Protein AF-A0A6P6XJX7-F1 (afdb_monomer_lite)

Foldseek 3Di:
DDDPPPPPPVVVVVVVVVVVVVVVVVVVVVVVVVLVVVLPPDDPDPQDLVCLLVLVLVLVQLSHPPDAQALDLVSLLVVLVSNLVSLSSNLNSLVVNFPDPVLNVLSNLLSVLVNVVSCVLNVDCPDPSNVLSSVLRVLCRVCSPLLNVLLQVLLLLLLLLLPPDLVCSQLSNLLSVVVSVVSLCPPPRVVSSVSSNVVVVVSCVSVCVVSCVRNPQSDPVDCSSVPDDDRDSVVRPDPPVGRRNSVSNSVSVVSRD

Radius of gyration: 21.64 Å; chains: 1; bounding box: 43×74×48 Å

Structure (mmCIF, N/CA/C/O backbone):
data_AF-A0A6P6XJX7-F1
#
_entry.id   AF-A0A6P6XJX7-F1
#
loop_
_atom_site.group_PDB
_atom_site.id
_atom_site.type_symbol
_atom_site.label_atom_id
_atom_site.label_alt_id
_atom_site.label_comp_id
_atom_site.label_asym_id
_atom_site.label_entity_id
_atom_site.label_seq_id
_atom_site.pdbx_PDB_ins_code
_atom_site.Cartn_x
_atom_site.Cartn_y
_atom_site.Cartn_z
_atom_site.occupancy
_atom_site.B_iso_or_equiv
_atom_site.auth_seq_id
_atom_site.auth_comp_id
_atom_site.auth_asym_id
_atom_site.auth_atom_id
_atom_site.pdbx_PDB_model_num
ATOM 1 N N . MET A 1 1 ? -13.975 59.262 -22.822 1.00 40.12 1 MET A N 1
ATOM 2 C CA . MET A 1 1 ? -14.620 57.935 -22.888 1.00 40.12 1 MET A CA 1
ATOM 3 C C . MET A 1 1 ? -13.518 56.879 -22.988 1.00 40.12 1 MET A C 1
ATOM 5 O O . MET A 1 1 ? -12.781 56.890 -23.956 1.00 40.12 1 MET A O 1
ATOM 9 N N . PHE A 1 2 ? -13.343 56.092 -21.917 1.00 37.59 2 PHE A N 1
ATOM 10 C CA . PHE A 1 2 ? -12.646 54.794 -21.819 1.00 37.59 2 PHE A CA 1
ATOM 11 C C . PHE A 1 2 ? -11.287 54.580 -22.518 1.00 37.59 2 PHE A C 1
ATOM 13 O O . PHE A 1 2 ? -11.238 53.890 -23.526 1.00 37.59 2 PHE A O 1
ATOM 20 N N . GLN A 1 3 ? -10.162 55.003 -21.916 1.00 33.81 3 GLN A N 1
ATOM 21 C CA . GLN A 1 3 ? -8.886 54.302 -22.194 1.00 33.81 3 GLN A CA 1
ATOM 22 C C . GLN A 1 3 ? -7.754 54.418 -21.157 1.00 33.81 3 GLN A C 1
ATOM 24 O O . GLN A 1 3 ? -6.759 53.715 -21.295 1.00 33.81 3 GLN A O 1
ATOM 29 N N . SER A 1 4 ? -7.885 55.185 -20.067 1.00 36.31 4 SER A N 1
ATOM 30 C CA . SER A 1 4 ? -6.813 55.278 -19.049 1.00 36.31 4 SER A CA 1
ATOM 31 C C . SER A 1 4 ? -7.000 54.384 -17.812 1.00 36.31 4 SER A C 1
ATOM 33 O O . SER A 1 4 ? -6.132 54.341 -16.945 1.00 36.31 4 SER A O 1
ATOM 35 N N . MET A 1 5 ? -8.091 53.615 -17.720 1.00 32.47 5 MET A N 1
ATOM 36 C CA . MET A 1 5 ? -8.443 52.869 -16.497 1.00 32.47 5 MET A CA 1
ATOM 37 C C . MET A 1 5 ? -8.145 51.355 -16.551 1.00 32.47 5 MET A C 1
ATOM 39 O O . MET A 1 5 ? -8.447 50.632 -15.603 1.00 32.47 5 MET A O 1
ATOM 43 N N . PHE A 1 6 ? -7.537 50.856 -17.637 1.00 32.81 6 PHE A N 1
ATOM 44 C CA . PHE A 1 6 ? -7.279 49.417 -17.837 1.00 32.81 6 PHE A CA 1
ATOM 45 C C . PHE A 1 6 ? -5.831 48.964 -17.567 1.00 32.81 6 PHE A C 1
ATOM 47 O O . PHE A 1 6 ? -5.585 47.766 -17.417 1.00 32.81 6 PHE A O 1
ATOM 54 N N . LEU A 1 7 ? -4.876 49.890 -17.430 1.00 35.78 7 LEU A N 1
ATOM 55 C CA . LEU A 1 7 ? -3.451 49.559 -17.257 1.00 35.78 7 LEU A CA 1
ATOM 56 C C . LEU A 1 7 ? -3.022 49.316 -15.797 1.00 35.78 7 LEU A C 1
ATOM 58 O O . LEU A 1 7 ? -1.993 48.692 -15.555 1.00 35.78 7 LEU A O 1
ATOM 62 N N . THR A 1 8 ? -3.829 49.700 -14.805 1.00 44.25 8 THR A N 1
ATOM 63 C CA . THR A 1 8 ? -3.481 49.531 -13.380 1.00 44.25 8 THR A CA 1
ATOM 64 C C . THR A 1 8 ? -3.969 48.215 -12.765 1.00 44.25 8 THR A C 1
ATOM 66 O O . THR A 1 8 ? -3.399 47.764 -11.772 1.00 44.25 8 THR A O 1
ATOM 69 N N . LYS A 1 9 ? -4.972 47.542 -13.354 1.00 38.72 9 LYS A N 1
ATOM 70 C CA . LYS A 1 9 ? -5.468 46.238 -12.861 1.00 38.72 9 LYS A CA 1
ATOM 71 C C . LYS A 1 9 ? -4.612 45.051 -13.318 1.00 38.72 9 LYS A C 1
ATOM 73 O O . LYS A 1 9 ? -4.333 44.177 -12.503 1.00 38.72 9 LYS A O 1
ATOM 78 N N . LYS A 1 10 ? -4.142 45.035 -14.574 1.00 38.19 10 LYS A N 1
ATOM 79 C CA . LYS A 1 10 ? -3.276 43.952 -15.091 1.00 38.19 10 LYS A CA 1
ATOM 80 C C . LYS A 1 10 ? -1.919 43.899 -14.382 1.00 38.19 10 LYS A C 1
ATOM 82 O O . LYS A 1 10 ? -1.463 42.811 -14.051 1.00 38.19 10 LYS A O 1
ATOM 87 N N . SER A 1 11 ? -1.329 45.057 -14.076 1.00 40.00 11 SER A N 1
ATOM 88 C CA . SER A 1 11 ? -0.054 45.138 -13.350 1.00 40.00 11 SER A CA 1
ATOM 89 C C . SER A 1 11 ? -0.177 44.639 -11.900 1.00 40.00 11 SER A C 1
ATOM 91 O O . SER A 1 11 ? 0.616 43.810 -11.461 1.00 40.00 11 SER A O 1
ATOM 93 N N . LYS A 1 12 ? -1.248 45.017 -11.181 1.00 36.78 12 LYS A N 1
ATOM 94 C CA . LYS A 1 12 ? -1.520 44.517 -9.818 1.00 36.78 12 LYS A CA 1
ATOM 95 C C . LYS A 1 12 ? -1.817 43.012 -9.777 1.00 36.78 12 LYS A C 1
ATOM 97 O O . LYS A 1 12 ? -1.394 42.338 -8.844 1.00 36.78 12 LYS A O 1
ATOM 102 N N . PHE A 1 13 ? -2.501 42.478 -10.790 1.00 37.94 13 PHE A N 1
ATOM 103 C CA . PHE A 1 13 ? -2.794 41.045 -10.904 1.00 37.94 13 PHE A CA 1
ATOM 104 C C . PHE A 1 13 ? -1.533 40.211 -11.182 1.00 37.94 13 PHE A C 1
ATOM 106 O O . PHE A 1 13 ? -1.320 39.185 -10.539 1.00 37.94 13 PHE A O 1
ATOM 113 N N . PHE A 1 14 ? -0.647 40.693 -12.061 1.00 36.19 14 PHE A N 1
ATOM 114 C CA . PHE A 1 14 ? 0.660 40.070 -12.291 1.00 36.19 14 PHE A CA 1
ATOM 115 C C . PHE A 1 14 ? 1.538 40.092 -11.035 1.00 36.19 14 PHE A C 1
ATOM 117 O O . PHE A 1 14 ? 2.210 39.105 -10.740 1.00 36.19 14 PHE A O 1
ATOM 124 N N . PHE A 1 15 ? 1.498 41.179 -10.260 1.00 38.22 15 PHE A N 1
ATOM 125 C CA . PHE A 1 15 ? 2.236 41.276 -8.999 1.00 38.22 15 PHE A CA 1
ATOM 126 C C . PHE A 1 15 ? 1.722 40.274 -7.952 1.00 38.22 15 PHE A C 1
ATOM 128 O O . PHE A 1 15 ? 2.520 39.609 -7.299 1.00 38.22 15 PHE A O 1
ATOM 135 N N . PHE A 1 16 ? 0.400 40.095 -7.845 1.00 37.94 16 PHE A N 1
ATOM 136 C CA . PHE A 1 16 ? -0.215 39.124 -6.930 1.00 37.94 16 PHE A CA 1
ATOM 137 C C . PHE A 1 16 ? 0.116 37.668 -7.281 1.00 37.94 16 PHE A C 1
ATOM 139 O O . PHE A 1 16 ? 0.410 36.881 -6.384 1.00 37.94 16 PHE A O 1
ATOM 146 N N . ILE A 1 17 ? 0.114 37.305 -8.568 1.00 42.41 17 ILE A N 1
ATOM 147 C CA . ILE A 1 17 ? 0.459 35.942 -9.002 1.00 42.41 17 ILE A CA 1
ATOM 148 C C . ILE A 1 17 ? 1.929 35.637 -8.707 1.00 42.41 17 ILE A C 1
ATOM 150 O O . ILE A 1 17 ? 2.232 34.603 -8.113 1.00 42.41 17 ILE A O 1
ATOM 154 N N . ASN A 1 18 ? 2.840 36.550 -9.055 1.00 36.81 18 ASN A N 1
ATOM 155 C CA . ASN A 1 18 ? 4.265 36.364 -8.777 1.00 36.81 18 ASN A CA 1
ATOM 156 C C . ASN A 1 18 ? 4.543 36.308 -7.266 1.00 36.81 18 ASN A C 1
ATOM 158 O O . ASN A 1 18 ? 5.305 35.457 -6.814 1.00 36.81 18 ASN A O 1
ATOM 162 N N . PHE A 1 19 ? 3.863 37.134 -6.467 1.00 39.31 19 PHE A N 1
ATOM 163 C CA . PHE A 1 19 ? 3.977 37.112 -5.009 1.00 39.31 19 PHE A CA 1
ATOM 164 C C . PHE A 1 19 ? 3.457 35.801 -4.399 1.00 39.31 19 PHE A C 1
ATOM 166 O O . PHE A 1 19 ? 4.111 35.229 -3.530 1.00 39.31 19 PHE A O 1
ATOM 173 N N . GLN A 1 20 ? 2.342 35.259 -4.901 1.00 42.38 20 GLN A N 1
ATOM 174 C CA . GLN A 1 20 ? 1.801 33.979 -4.435 1.00 42.38 20 GLN A CA 1
ATOM 175 C C . GLN A 1 20 ? 2.698 32.791 -4.819 1.00 42.38 20 GLN A C 1
ATOM 177 O O . GLN A 1 20 ? 2.833 31.843 -4.044 1.00 42.38 20 GLN A O 1
ATOM 182 N N . ILE A 1 21 ? 3.343 32.833 -5.989 1.00 45.56 21 ILE A N 1
ATOM 183 C CA . ILE A 1 21 ? 4.331 31.825 -6.406 1.00 45.56 21 ILE A CA 1
ATOM 184 C C . ILE A 1 21 ? 5.561 31.883 -5.496 1.00 45.56 21 ILE A C 1
ATOM 186 O O . ILE A 1 21 ? 5.996 30.847 -4.997 1.00 45.56 21 ILE A O 1
ATOM 190 N N . ILE A 1 22 ? 6.074 33.083 -5.209 1.00 50.94 22 ILE A N 1
ATOM 191 C CA . ILE A 1 22 ? 7.213 33.283 -4.303 1.00 50.94 22 ILE A CA 1
ATOM 192 C C . ILE A 1 22 ? 6.869 32.813 -2.884 1.00 50.94 22 ILE A C 1
ATOM 194 O O . ILE A 1 22 ? 7.650 32.075 -2.291 1.00 50.94 22 ILE A O 1
ATOM 198 N N . ILE A 1 23 ? 5.683 33.139 -2.360 1.00 53.97 23 ILE A N 1
ATOM 199 C CA . ILE A 1 23 ? 5.221 32.644 -1.055 1.00 53.97 23 ILE A CA 1
ATOM 200 C C . ILE A 1 23 ? 5.136 31.117 -1.045 1.00 53.97 23 ILE A C 1
ATOM 202 O O . ILE A 1 23 ? 5.627 30.498 -0.108 1.00 53.97 23 ILE A O 1
ATOM 206 N N . ASN A 1 24 ? 4.573 30.485 -2.077 1.00 44.12 24 ASN A N 1
ATOM 207 C CA . ASN A 1 24 ? 4.509 29.024 -2.144 1.00 44.12 24 ASN A CA 1
ATOM 208 C C . ASN A 1 24 ? 5.904 28.385 -2.247 1.00 44.12 24 ASN A C 1
ATOM 210 O O . ASN A 1 24 ? 6.142 27.350 -1.630 1.00 44.12 24 ASN A O 1
ATOM 214 N N . LEU A 1 25 ? 6.846 28.991 -2.974 1.00 43.28 25 LEU A N 1
ATOM 215 C CA . LEU A 1 25 ? 8.238 28.530 -3.035 1.00 43.28 25 LEU A CA 1
ATOM 216 C C . LEU A 1 25 ? 8.950 28.694 -1.689 1.00 43.28 25 LEU A C 1
ATOM 218 O O . LEU A 1 25 ? 9.666 27.790 -1.265 1.00 43.28 25 LEU A O 1
ATOM 222 N N . ILE A 1 26 ? 8.725 29.806 -0.989 1.00 52.69 26 ILE A N 1
ATOM 223 C CA . ILE A 1 26 ? 9.277 30.057 0.345 1.00 52.69 26 ILE A CA 1
ATOM 224 C C . ILE A 1 26 ? 8.667 29.086 1.359 1.00 52.69 26 ILE A C 1
ATOM 226 O O . ILE A 1 26 ? 9.409 28.473 2.115 1.00 52.69 26 ILE A O 1
ATOM 230 N N . ILE A 1 27 ? 7.350 28.865 1.345 1.00 50.88 27 ILE A N 1
ATOM 231 C CA . ILE A 1 27 ? 6.678 27.896 2.221 1.00 50.88 27 ILE A CA 1
ATOM 232 C C . ILE A 1 27 ? 7.189 26.482 1.941 1.00 50.88 27 ILE A C 1
ATOM 234 O O . ILE A 1 27 ? 7.522 25.776 2.886 1.00 50.88 27 ILE A O 1
ATOM 238 N N . ASN A 1 28 ? 7.320 26.070 0.676 1.00 43.91 28 ASN A N 1
ATOM 239 C CA . ASN A 1 28 ? 7.867 24.754 0.339 1.00 43.91 28 ASN A CA 1
ATOM 240 C C . ASN A 1 28 ? 9.320 24.605 0.814 1.00 43.91 28 ASN A C 1
ATOM 242 O O . ASN A 1 28 ? 9.655 23.588 1.415 1.00 43.91 28 ASN A O 1
ATOM 246 N N . ASN A 1 29 ? 10.164 25.626 0.637 1.00 40.81 29 ASN A N 1
ATOM 247 C CA . ASN A 1 29 ? 11.542 25.602 1.133 1.00 40.81 29 ASN A CA 1
ATOM 248 C C . ASN A 1 29 ? 11.613 25.613 2.667 1.00 40.81 29 ASN A C 1
ATOM 250 O O . ASN A 1 29 ? 12.382 24.851 3.241 1.00 40.81 29 ASN A O 1
ATOM 254 N N . ILE A 1 30 ? 10.780 26.400 3.352 1.00 48.50 30 ILE A N 1
ATOM 255 C CA . ILE A 1 30 ? 10.698 26.418 4.820 1.00 48.50 30 ILE A CA 1
ATOM 256 C C . ILE A 1 30 ? 10.181 25.077 5.346 1.00 48.50 30 ILE A C 1
ATOM 258 O O . ILE A 1 30 ? 10.709 24.581 6.334 1.00 48.50 30 ILE A O 1
ATOM 262 N N . VAL A 1 31 ? 9.202 24.448 4.688 1.00 43.94 31 VAL A N 1
ATOM 263 C CA . VAL A 1 31 ? 8.724 23.103 5.042 1.00 43.94 31 VAL A CA 1
ATOM 264 C C . VAL A 1 31 ? 9.840 22.077 4.850 1.00 43.94 31 VAL A C 1
ATOM 266 O O . VAL A 1 31 ? 10.053 21.260 5.741 1.00 43.94 31 VAL A O 1
ATOM 269 N N . VAL A 1 32 ? 10.607 22.144 3.759 1.00 43.84 32 VAL A N 1
ATOM 270 C CA . VAL A 1 32 ? 11.770 21.270 3.531 1.00 43.84 32 VAL A CA 1
ATOM 271 C C . VAL A 1 32 ? 12.855 21.493 4.592 1.00 43.84 32 VAL A C 1
ATOM 273 O O . VAL A 1 32 ? 13.370 20.522 5.148 1.00 43.84 32 VAL A O 1
ATOM 276 N N . ILE A 1 33 ? 13.162 22.745 4.943 1.00 44.88 33 ILE A N 1
ATOM 277 C CA . ILE A 1 33 ? 14.161 23.102 5.965 1.00 44.88 33 ILE A CA 1
ATOM 278 C C . ILE A 1 33 ? 13.695 22.685 7.366 1.00 44.88 33 ILE A C 1
ATOM 280 O O . ILE A 1 33 ? 14.471 22.088 8.108 1.00 44.88 33 ILE A O 1
ATOM 284 N N . ALA A 1 34 ? 12.430 22.919 7.719 1.00 46.50 34 ALA A N 1
ATOM 285 C CA . ALA A 1 34 ? 11.850 22.528 9.003 1.00 46.50 34 ALA A CA 1
ATOM 286 C C . ALA A 1 34 ? 11.758 21.000 9.140 1.00 46.50 34 ALA A C 1
ATOM 288 O O . ALA A 1 34 ? 12.055 20.452 10.203 1.00 46.50 34 ALA A O 1
ATOM 289 N N . VAL A 1 35 ? 11.427 20.290 8.054 1.00 48.72 35 VAL A N 1
ATOM 290 C CA . VAL A 1 35 ? 11.507 18.824 7.989 1.00 48.72 35 VAL A CA 1
ATOM 291 C C . VAL A 1 35 ? 12.956 18.367 8.169 1.00 48.72 35 VAL A C 1
ATOM 293 O O . VAL A 1 35 ? 13.194 17.438 8.936 1.00 48.72 35 VAL A O 1
ATOM 296 N N . ASN A 1 36 ? 13.941 19.034 7.562 1.00 44.66 36 ASN A N 1
ATOM 297 C CA . ASN A 1 36 ? 15.351 18.679 7.742 1.00 44.66 36 ASN A CA 1
ATOM 298 C C . ASN A 1 36 ? 15.873 18.950 9.163 1.00 44.66 36 ASN A C 1
ATOM 300 O O . ASN A 1 36 ? 16.554 18.092 9.727 1.00 44.66 36 ASN A O 1
ATOM 304 N N . GLN A 1 37 ? 15.515 20.082 9.776 1.00 41.97 37 GLN A N 1
ATOM 305 C CA . GLN A 1 37 ? 15.928 20.430 11.140 1.00 41.97 37 GLN A CA 1
ATOM 306 C C . GLN A 1 37 ? 15.312 19.500 12.191 1.00 41.97 37 GLN A C 1
ATOM 308 O O . GLN A 1 37 ? 16.007 19.073 13.110 1.00 41.97 37 GLN A O 1
ATOM 313 N N . GLN A 1 38 ? 14.048 19.098 12.029 1.00 44.25 38 GLN A N 1
ATOM 314 C CA . GLN A 1 38 ? 13.390 18.190 12.974 1.00 44.25 38 GLN A CA 1
ATOM 315 C C . GLN A 1 38 ? 13.872 16.732 12.850 1.00 44.25 38 GLN A C 1
ATOM 317 O O . GLN A 1 38 ? 13.650 15.934 13.759 1.00 44.25 38 GLN A O 1
ATOM 322 N N . ILE A 1 39 ? 14.547 16.373 11.749 1.00 49.00 39 ILE A N 1
ATOM 323 C CA . ILE A 1 39 ? 15.158 15.048 11.560 1.00 49.00 39 ILE A CA 1
ATOM 324 C C . ILE A 1 39 ? 16.586 14.987 12.135 1.00 49.00 39 ILE A C 1
ATOM 326 O O . ILE A 1 39 ? 17.028 13.911 12.533 1.00 49.00 39 ILE A O 1
ATOM 330 N N . ASN A 1 40 ? 17.292 16.117 12.244 1.00 40.00 40 ASN A N 1
ATOM 331 C CA . ASN A 1 40 ? 18.667 16.143 12.759 1.00 40.00 40 ASN A CA 1
ATOM 332 C C . ASN A 1 40 ? 18.767 16.103 14.292 1.00 40.00 40 ASN A C 1
ATOM 334 O O . ASN A 1 40 ? 19.844 15.830 14.813 1.00 40.00 40 ASN A O 1
ATOM 338 N N . SER A 1 41 ? 17.675 16.324 15.033 1.00 36.16 41 SER A N 1
ATOM 339 C CA . SER A 1 41 ? 17.741 16.417 16.498 1.00 36.16 41 SER A CA 1
ATOM 340 C C . SER A 1 41 ? 17.526 15.101 17.256 1.00 36.16 41 SER A C 1
ATOM 342 O O . SER A 1 41 ? 17.395 15.151 18.472 1.00 36.16 41 SER A O 1
ATOM 344 N N . ASN A 1 42 ? 17.446 13.933 16.604 1.00 45.66 42 ASN A N 1
ATOM 345 C CA . ASN A 1 42 ? 17.362 12.651 17.321 1.00 45.66 42 ASN A CA 1
ATOM 346 C C . ASN A 1 42 ? 17.665 11.442 16.420 1.00 45.66 42 ASN A C 1
ATOM 348 O O . ASN A 1 42 ? 16.761 10.938 15.763 1.00 45.66 42 ASN A O 1
ATOM 352 N N . SER A 1 43 ? 18.899 10.929 16.436 1.00 44.88 43 SER A N 1
ATOM 353 C CA . SER A 1 43 ? 19.165 9.523 16.800 1.00 44.88 43 SER A CA 1
ATOM 354 C C . SER A 1 43 ? 20.636 9.160 16.584 1.00 44.88 43 SER A C 1
ATOM 356 O O . SER A 1 43 ? 21.088 8.979 15.451 1.00 44.88 43 SER A O 1
ATOM 358 N N . ASN A 1 44 ? 21.340 8.916 17.683 1.00 42.53 44 ASN A N 1
ATOM 359 C CA . ASN A 1 44 ? 22.585 8.155 17.706 1.00 42.53 44 ASN A CA 1
ATOM 360 C C . ASN A 1 44 ? 22.269 6.641 17.692 1.00 42.53 44 ASN A C 1
ATOM 362 O O . ASN A 1 44 ? 22.744 5.882 18.528 1.00 42.53 44 ASN A O 1
ATOM 366 N N . ASN A 1 45 ? 21.377 6.208 16.790 1.00 53.38 45 ASN A N 1
ATOM 367 C CA . ASN A 1 45 ? 20.988 4.806 16.652 1.00 53.38 45 ASN A CA 1
ATOM 368 C C . ASN A 1 45 ? 21.721 4.201 15.454 1.00 53.38 45 ASN A C 1
ATOM 370 O O . ASN A 1 45 ? 21.708 4.755 14.348 1.00 53.38 45 ASN A O 1
ATOM 374 N N . ASN A 1 46 ? 22.351 3.051 15.682 1.00 58.81 46 ASN A N 1
ATOM 375 C CA . ASN A 1 46 ? 22.993 2.248 14.652 1.00 58.81 46 ASN A CA 1
ATOM 376 C C . ASN A 1 46 ? 21.897 1.680 13.726 1.00 58.81 46 ASN A C 1
ATOM 378 O O . ASN A 1 46 ? 21.263 0.669 14.027 1.00 58.81 46 ASN A O 1
ATOM 382 N N . ILE A 1 47 ? 21.567 2.423 12.668 1.00 66.25 47 ILE A N 1
ATOM 383 C CA . ILE A 1 47 ? 20.469 2.104 11.749 1.00 66.25 47 ILE A CA 1
ATOM 384 C C . ILE A 1 47 ? 20.891 0.924 10.882 1.00 66.25 47 ILE A C 1
ATOM 386 O O . ILE A 1 47 ? 21.885 0.981 10.167 1.00 66.25 47 ILE A O 1
ATOM 390 N N . ARG A 1 48 ? 20.099 -0.139 10.969 1.00 73.75 48 ARG A N 1
ATOM 391 C CA . ARG A 1 48 ? 20.331 -1.436 10.344 1.00 73.75 48 ARG A CA 1
ATOM 392 C C . ARG A 1 48 ? 19.488 -1.573 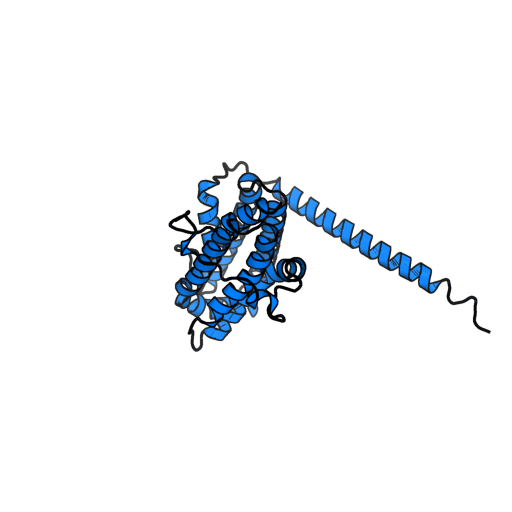9.078 1.00 73.75 48 ARG A C 1
ATOM 394 O O . ARG A 1 48 ? 18.290 -1.841 9.163 1.00 73.75 48 ARG A O 1
ATOM 401 N N . CYS A 1 49 ? 20.101 -1.361 7.912 1.00 79.62 49 CYS A N 1
ATOM 402 C CA . CYS A 1 49 ? 19.406 -1.419 6.618 1.00 79.62 49 CYS A CA 1
ATOM 403 C C . CYS A 1 49 ? 18.862 -2.814 6.279 1.00 79.62 49 CYS A C 1
ATOM 405 O O . CYS A 1 49 ? 17.877 -2.927 5.552 1.00 79.62 49 CYS A O 1
ATOM 407 N N . ASP A 1 50 ? 19.416 -3.864 6.886 1.00 77.69 50 ASP A N 1
ATOM 408 C CA . ASP A 1 50 ? 18.907 -5.235 6.807 1.00 77.69 50 ASP A CA 1
ATOM 409 C C . ASP A 1 50 ? 17.502 -5.396 7.418 1.00 77.69 50 ASP A C 1
ATOM 411 O O . ASP A 1 50 ? 16.780 -6.327 7.077 1.00 77.69 50 ASP A O 1
ATOM 415 N N . ARG A 1 51 ? 17.072 -4.467 8.283 1.00 82.75 51 ARG A N 1
ATOM 416 C CA . ARG A 1 51 ? 15.733 -4.471 8.898 1.00 82.75 51 ARG A CA 1
ATOM 417 C C . ARG A 1 51 ? 14.734 -3.540 8.216 1.00 82.75 51 ARG A C 1
ATOM 419 O O . ARG A 1 51 ? 13.592 -3.447 8.669 1.00 82.75 51 ARG A O 1
ATOM 426 N N . PHE A 1 52 ? 15.143 -2.842 7.158 1.00 83.19 52 PHE A N 1
ATOM 427 C CA . PHE A 1 52 ? 14.315 -1.837 6.496 1.00 83.19 52 PHE A CA 1
ATOM 428 C C . PHE A 1 52 ? 13.011 -2.425 5.944 1.00 83.19 52 PHE A C 1
ATOM 430 O O . PHE A 1 52 ? 11.933 -1.897 6.219 1.00 83.19 52 PHE A O 1
ATOM 437 N N . ASP A 1 53 ? 13.101 -3.556 5.242 1.00 80.75 53 ASP A N 1
ATOM 438 C CA . ASP A 1 53 ? 11.941 -4.220 4.638 1.00 80.75 53 ASP A CA 1
ATOM 439 C C . ASP A 1 53 ? 10.959 -4.714 5.708 1.00 80.75 53 ASP A C 1
ATOM 441 O O . ASP A 1 53 ? 9.749 -4.524 5.598 1.00 80.75 53 ASP A O 1
ATOM 445 N N . ASP A 1 54 ? 11.480 -5.272 6.801 1.00 85.50 54 ASP A N 1
ATOM 446 C CA . ASP A 1 54 ? 10.694 -5.687 7.964 1.00 85.50 54 ASP A CA 1
ATOM 447 C C . ASP A 1 54 ? 9.939 -4.507 8.596 1.00 85.50 54 ASP A C 1
ATOM 449 O O . ASP A 1 54 ? 8.749 -4.611 8.902 1.00 85.50 54 ASP A O 1
ATOM 453 N N . MET A 1 55 ? 10.612 -3.365 8.769 1.00 86.19 55 MET A N 1
ATOM 454 C CA . MET A 1 55 ? 9.993 -2.151 9.303 1.00 86.19 55 MET A CA 1
ATOM 455 C C . MET A 1 55 ? 8.921 -1.591 8.367 1.00 86.19 55 MET A C 1
ATOM 457 O O . MET A 1 55 ? 7.871 -1.150 8.837 1.00 86.19 55 MET A O 1
ATOM 461 N N . PHE A 1 56 ? 9.167 -1.614 7.056 1.00 84.62 56 PHE A N 1
ATOM 462 C CA . PHE A 1 56 ? 8.209 -1.159 6.052 1.00 84.62 56 PHE A CA 1
ATOM 463 C C . PHE A 1 56 ? 6.972 -2.069 5.992 1.00 84.62 56 PHE A C 1
ATOM 465 O O . PHE A 1 56 ? 5.839 -1.584 5.944 1.00 84.62 56 PHE A O 1
ATOM 472 N N . ASN A 1 57 ? 7.163 -3.386 6.088 1.00 85.12 57 ASN A N 1
ATOM 473 C CA . ASN A 1 57 ? 6.070 -4.355 6.183 1.00 85.12 57 ASN A CA 1
ATOM 474 C C . ASN A 1 57 ? 5.230 -4.138 7.445 1.00 85.12 57 ASN A C 1
ATOM 476 O O . ASN A 1 57 ? 4.000 -4.128 7.391 1.00 85.12 57 ASN A O 1
ATOM 480 N N . ASP A 1 58 ? 5.879 -3.888 8.585 1.00 88.50 58 ASP A N 1
ATOM 481 C CA . ASP A 1 58 ? 5.170 -3.535 9.811 1.00 88.50 58 ASP A CA 1
ATOM 482 C C . ASP A 1 58 ? 4.410 -2.213 9.679 1.00 88.50 58 ASP A C 1
ATOM 484 O O . ASP A 1 58 ? 3.300 -2.105 10.197 1.00 88.50 58 ASP A O 1
ATOM 488 N N . PHE A 1 59 ? 4.957 -1.225 8.975 1.00 86.62 59 PHE A N 1
ATOM 489 C CA . PHE A 1 59 ? 4.326 0.074 8.745 1.00 86.62 59 PHE A CA 1
ATOM 490 C C . PHE A 1 59 ? 3.083 -0.000 7.847 1.00 86.62 59 PHE A C 1
ATOM 492 O O . PHE A 1 59 ? 2.050 0.583 8.179 1.00 86.62 59 PHE A O 1
ATOM 499 N N . THR A 1 60 ? 3.149 -0.749 6.744 1.00 79.00 60 THR A N 1
ATOM 500 C CA . THR A 1 60 ? 2.030 -0.902 5.794 1.00 79.00 60 THR A CA 1
ATOM 501 C C . THR A 1 60 ? 0.890 -1.760 6.337 1.00 79.00 60 THR A C 1
ATOM 503 O O . THR A 1 60 ? -0.204 -1.723 5.775 1.00 79.00 60 THR A O 1
ATOM 506 N N . MET A 1 61 ? 1.104 -2.453 7.468 1.00 83.50 61 MET A N 1
ATOM 507 C CA . MET A 1 61 ? 0.137 -3.239 8.248 1.00 83.50 61 MET A CA 1
ATOM 508 C C . MET A 1 61 ? -0.463 -4.443 7.527 1.00 83.50 61 MET A C 1
ATOM 510 O O . MET A 1 61 ? -0.404 -5.547 8.063 1.00 83.50 61 MET A O 1
ATOM 514 N N . VAL A 1 62 ? -1.004 -4.245 6.328 1.00 84.56 62 VAL A N 1
ATOM 515 C CA . VAL A 1 62 ? -1.487 -5.279 5.414 1.00 84.56 62 VAL A CA 1
ATOM 516 C C . VAL A 1 62 ? -0.394 -6.314 5.144 1.00 84.56 62 VAL A C 1
ATOM 518 O O . VAL A 1 62 ? -0.674 -7.504 5.247 1.00 84.56 62 VAL A O 1
ATOM 521 N N . SER A 1 63 ? 0.846 -5.869 4.916 1.00 81.50 63 SER A N 1
ATOM 522 C CA . SER A 1 63 ? 2.004 -6.736 4.647 1.00 81.50 63 SER A CA 1
ATOM 523 C C . SER A 1 63 ? 2.713 -7.256 5.906 1.00 81.50 63 SER A C 1
ATOM 525 O O . SER A 1 63 ? 3.673 -8.020 5.819 1.00 81.50 63 SER A O 1
ATOM 527 N N . SER A 1 64 ? 2.288 -6.845 7.106 1.00 84.12 64 SER A N 1
ATOM 528 C CA . SER A 1 64 ? 2.904 -7.315 8.353 1.00 84.12 64 SER A CA 1
ATOM 529 C C . SER A 1 64 ? 2.402 -8.710 8.701 1.00 84.12 64 SER A C 1
ATOM 531 O O . SER A 1 64 ? 1.201 -8.928 8.731 1.00 84.12 64 SER A O 1
ATOM 533 N N . ASN A 1 65 ? 3.263 -9.630 9.127 1.00 84.06 65 ASN A N 1
ATOM 534 C CA . ASN A 1 65 ? 2.803 -10.902 9.713 1.00 84.06 65 ASN A CA 1
ATOM 535 C C . ASN A 1 65 ? 2.613 -10.832 11.237 1.00 84.06 65 ASN A C 1
ATOM 537 O O . ASN A 1 65 ? 2.122 -11.781 11.838 1.00 84.06 65 ASN A O 1
ATOM 541 N N . ARG A 1 66 ? 3.008 -9.721 11.874 1.00 88.31 66 ARG A N 1
ATOM 542 C CA . ARG A 1 66 ? 3.098 -9.590 13.343 1.00 88.31 66 ARG A CA 1
ATOM 543 C C . ARG A 1 66 ? 2.052 -8.648 13.933 1.00 88.31 66 ARG A C 1
ATOM 545 O O . ARG A 1 66 ? 1.877 -8.602 15.145 1.00 88.31 66 ARG A O 1
ATOM 552 N N . ARG A 1 67 ? 1.397 -7.847 13.091 1.00 91.44 67 ARG A N 1
ATOM 553 C CA . ARG A 1 67 ? 0.466 -6.791 13.509 1.00 91.44 67 ARG A CA 1
ATOM 554 C C . ARG A 1 67 ? -0.931 -7.042 12.962 1.00 91.44 67 ARG A C 1
ATOM 556 O O . ARG A 1 67 ? -1.076 -7.636 11.903 1.00 91.44 67 ARG A O 1
ATOM 563 N N . GLN A 1 68 ? -1.957 -6.555 13.643 1.00 93.06 68 GLN A N 1
ATOM 564 C CA . GLN A 1 68 ? -3.344 -6.603 13.178 1.00 93.06 68 GLN A CA 1
ATOM 565 C C . GLN A 1 68 ? -3.981 -5.223 13.293 1.00 93.06 68 GLN A C 1
ATOM 567 O O . GLN A 1 68 ? -3.529 -4.383 14.077 1.00 93.06 68 GLN A O 1
ATOM 572 N N . PHE A 1 69 ? -5.004 -4.980 12.474 1.00 93.25 69 PHE A N 1
ATOM 573 C CA . PHE A 1 69 ? -5.821 -3.777 12.555 1.00 93.25 69 PHE A CA 1
ATOM 574 C C . PHE A 1 69 ? -6.541 -3.735 13.906 1.00 93.25 69 PHE A C 1
ATOM 576 O O . PHE A 1 69 ? -7.053 -4.768 14.337 1.00 93.25 69 PHE A O 1
ATOM 583 N N . PRO A 1 70 ? -6.564 -2.570 14.578 1.00 94.62 70 PRO A N 1
ATOM 584 C CA . PRO A 1 70 ? -7.150 -2.430 15.901 1.00 94.62 70 PRO A CA 1
ATOM 585 C C . PRO A 1 70 ? -8.670 -2.566 15.838 1.00 94.62 70 PRO A C 1
ATOM 587 O O . PRO A 1 70 ? -9.342 -1.758 15.202 1.00 94.62 70 PRO A O 1
ATOM 590 N N . THR A 1 71 ? -9.200 -3.570 16.524 1.00 96.00 71 THR A N 1
ATOM 591 C CA . THR A 1 71 ? -10.638 -3.860 16.622 1.00 96.00 71 THR A CA 1
ATOM 592 C C . THR A 1 71 ? -11.292 -3.197 17.830 1.00 96.00 71 THR A C 1
ATOM 594 O O . THR A 1 71 ? -12.516 -3.117 17.911 1.00 96.00 71 THR A O 1
ATOM 597 N N . THR A 1 72 ? -10.483 -2.654 18.742 1.00 95.62 72 THR A N 1
ATOM 598 C CA . THR A 1 72 ? -10.943 -1.919 19.922 1.00 95.62 72 THR A CA 1
ATOM 599 C C . THR A 1 72 ? -10.299 -0.537 20.018 1.00 95.62 72 THR A C 1
ATOM 601 O O . THR A 1 72 ? -9.255 -0.255 19.425 1.00 95.62 72 THR A O 1
ATOM 604 N N . SER A 1 73 ? -10.909 0.343 20.815 1.00 92.94 73 SER A N 1
ATOM 605 C CA . SER A 1 73 ? -10.366 1.680 21.085 1.00 92.94 73 SER A CA 1
ATOM 606 C C . SER A 1 73 ? -8.986 1.637 21.760 1.00 92.94 73 SER A C 1
ATOM 608 O O . SER A 1 73 ? -8.132 2.479 21.476 1.00 92.94 73 SER A O 1
ATOM 610 N N . ASP A 1 74 ? -8.731 0.666 22.636 1.00 93.44 74 ASP A N 1
ATOM 611 C CA . ASP A 1 74 ? -7.443 0.561 23.333 1.00 93.44 74 ASP A CA 1
ATOM 612 C C . ASP A 1 74 ? -6.344 0.013 22.418 1.00 93.44 74 ASP A C 1
ATOM 614 O O . ASP A 1 74 ? -5.214 0.513 22.420 1.00 93.44 74 ASP A O 1
ATOM 618 N N . GLU A 1 75 ? -6.679 -0.956 21.561 1.00 95.50 75 GLU A N 1
ATOM 619 C CA . GLU A 1 75 ? -5.794 -1.389 20.476 1.00 95.50 75 GLU A CA 1
ATOM 620 C C . GLU A 1 75 ? -5.478 -0.237 19.525 1.00 95.50 75 GLU A C 1
ATOM 622 O O . GLU A 1 75 ? -4.339 -0.097 19.080 1.00 95.50 75 GLU A O 1
ATOM 627 N N . PHE A 1 76 ? -6.457 0.625 19.247 1.00 94.50 76 PHE A N 1
ATOM 628 C CA . PHE A 1 76 ? -6.290 1.766 18.358 1.00 94.50 76 PHE A CA 1
ATOM 629 C C . PHE A 1 76 ? -5.268 2.780 18.893 1.00 94.50 76 PHE A C 1
ATOM 631 O O . PHE A 1 76 ? -4.426 3.268 18.140 1.00 94.50 76 PHE A O 1
ATOM 638 N N . ILE A 1 77 ? -5.237 3.032 20.204 1.00 93.19 77 ILE A N 1
ATOM 639 C CA . ILE A 1 77 ? -4.220 3.899 20.826 1.00 93.19 77 ILE A CA 1
ATOM 640 C C . ILE A 1 77 ? -2.817 3.291 20.683 1.00 93.19 77 ILE A C 1
ATOM 642 O O . ILE A 1 77 ? -1.864 3.986 20.310 1.00 93.19 77 ILE A O 1
ATOM 646 N N . LYS A 1 78 ? -2.683 1.979 20.923 1.00 94.19 78 LYS A N 1
ATOM 647 C CA . LYS A 1 78 ? -1.412 1.256 20.738 1.00 94.19 78 LYS A CA 1
ATOM 648 C C . LYS A 1 78 ? -0.968 1.290 19.274 1.00 94.19 78 LYS A C 1
ATOM 650 O O . LYS A 1 78 ? 0.202 1.555 18.987 1.00 94.19 78 LYS A O 1
ATOM 655 N N . TYR A 1 79 ? -1.908 1.086 18.351 1.00 92.81 79 TYR A N 1
ATOM 656 C CA . TYR A 1 79 ? -1.706 1.206 16.910 1.00 92.81 79 TYR A CA 1
ATOM 657 C C . TYR A 1 79 ? -1.169 2.595 16.542 1.00 92.81 79 TYR A C 1
ATOM 659 O O . TYR A 1 79 ? -0.166 2.696 15.835 1.00 92.81 79 TYR A O 1
ATOM 667 N N . CYS A 1 80 ? -1.787 3.658 17.054 1.00 92.75 80 CYS A N 1
ATOM 668 C CA . CYS A 1 80 ? -1.390 5.038 16.798 1.00 92.75 80 CYS A CA 1
ATOM 669 C C . CYS A 1 80 ? 0.056 5.318 17.209 1.00 92.75 80 CYS A C 1
ATOM 671 O O . CYS A 1 80 ? 0.852 5.781 16.389 1.00 92.75 80 CYS A O 1
ATOM 673 N N . LYS A 1 81 ? 0.419 4.976 18.452 1.00 93.31 81 LYS A N 1
ATOM 674 C CA . LYS A 1 81 ? 1.787 5.151 18.956 1.00 93.31 81 LYS A CA 1
ATOM 675 C C . LYS A 1 81 ? 2.793 4.380 18.099 1.00 93.31 81 LYS A C 1
ATOM 677 O O . LYS A 1 81 ? 3.763 4.956 17.615 1.00 93.31 81 LYS A O 1
ATOM 682 N N . LYS A 1 82 ? 2.519 3.098 17.834 1.00 93.38 82 LYS A N 1
ATOM 683 C CA . LYS A 1 82 ? 3.432 2.234 17.076 1.00 93.38 82 LYS A CA 1
ATOM 684 C C . LYS A 1 82 ? 3.654 2.715 15.639 1.00 93.38 82 LYS A C 1
ATOM 686 O O . LYS A 1 82 ? 4.785 2.663 15.168 1.00 93.38 82 LYS A O 1
ATOM 691 N N . ASN A 1 83 ? 2.615 3.173 14.937 1.00 90.88 83 ASN A N 1
ATOM 692 C CA . ASN A 1 83 ? 2.762 3.643 13.553 1.00 90.88 83 ASN A CA 1
ATOM 693 C C . ASN A 1 83 ? 3.490 4.983 13.452 1.00 90.88 83 ASN A C 1
ATOM 695 O O . ASN A 1 83 ? 4.247 5.183 12.506 1.00 90.88 83 ASN A O 1
ATOM 699 N N . ILE A 1 84 ? 3.312 5.881 14.425 1.00 91.00 84 ILE A N 1
ATOM 700 C CA . ILE A 1 84 ? 4.093 7.123 14.488 1.00 91.00 84 ILE A CA 1
ATOM 701 C C . ILE A 1 84 ? 5.576 6.805 14.722 1.00 91.00 84 ILE A C 1
ATOM 703 O O . ILE A 1 84 ? 6.430 7.361 14.030 1.00 91.00 84 ILE A O 1
ATOM 707 N N . ASP A 1 85 ? 5.883 5.877 15.633 1.00 92.12 85 ASP A N 1
ATOM 708 C CA . ASP A 1 85 ? 7.259 5.445 15.894 1.00 92.12 85 ASP A CA 1
ATOM 709 C C . ASP A 1 85 ? 7.894 4.785 14.664 1.00 92.12 85 ASP A C 1
ATOM 711 O O . ASP A 1 85 ? 9.015 5.131 14.295 1.00 92.12 85 ASP A O 1
ATOM 715 N N . LEU A 1 86 ? 7.172 3.880 13.990 1.00 90.44 86 LEU A N 1
ATOM 716 C CA . LEU A 1 86 ? 7.640 3.247 12.752 1.00 90.44 86 LEU A CA 1
ATOM 717 C C . LEU A 1 86 ? 7.882 4.274 11.644 1.00 90.44 86 LEU A C 1
ATOM 719 O O . LEU A 1 86 ? 8.913 4.202 10.983 1.00 90.44 86 LEU A O 1
ATOM 723 N N . ALA A 1 87 ? 6.987 5.252 11.470 1.00 89.31 87 ALA A N 1
ATOM 724 C CA . ALA A 1 87 ? 7.166 6.317 10.485 1.00 89.31 87 ALA A CA 1
ATOM 725 C C . ALA A 1 87 ? 8.452 7.117 10.746 1.00 89.31 87 ALA A C 1
ATOM 727 O O . ALA A 1 87 ? 9.217 7.368 9.821 1.00 89.31 87 ALA A O 1
ATOM 728 N N . ASN A 1 88 ? 8.724 7.475 12.007 1.00 89.75 88 ASN A N 1
ATOM 729 C CA . ASN A 1 88 ? 9.944 8.199 12.370 1.00 89.75 88 ASN A CA 1
ATOM 730 C C . ASN A 1 88 ? 11.207 7.352 12.129 1.00 89.75 88 ASN A C 1
ATOM 732 O O . ASN A 1 88 ? 12.179 7.852 11.564 1.00 89.75 88 ASN A O 1
ATOM 736 N N . GLN A 1 89 ? 11.190 6.068 12.506 1.00 89.75 89 GLN A N 1
ATOM 737 C CA . GLN A 1 89 ? 12.322 5.161 12.275 1.00 89.75 89 GLN A CA 1
ATOM 738 C C . GLN A 1 89 ? 12.571 4.932 10.777 1.00 89.75 89 GLN A C 1
ATOM 740 O O . GLN A 1 89 ? 13.721 4.920 10.333 1.00 89.75 89 GLN A O 1
ATOM 745 N N . LEU A 1 90 ? 11.509 4.795 9.976 1.00 88.00 90 LEU A N 1
ATOM 746 C CA . LEU A 1 90 ? 11.612 4.675 8.522 1.00 88.00 90 LEU A CA 1
ATOM 747 C C . LEU A 1 90 ? 12.160 5.953 7.884 1.00 88.00 90 LEU A C 1
ATOM 749 O O . LEU A 1 90 ? 13.030 5.853 7.026 1.00 88.00 90 LEU A O 1
ATOM 753 N N . SER A 1 91 ? 11.743 7.143 8.336 1.00 87.31 91 SER A N 1
ATOM 754 C CA . SER A 1 91 ? 12.302 8.415 7.852 1.00 87.31 91 SER A CA 1
ATOM 755 C C . SER A 1 91 ? 13.813 8.500 8.062 1.00 87.31 91 SER A C 1
ATOM 757 O O . SER A 1 91 ? 14.530 8.974 7.185 1.00 87.31 91 SER A O 1
ATOM 759 N N . GLN A 1 92 ? 14.313 8.027 9.204 1.00 87.19 92 GLN A N 1
ATOM 760 C CA . GLN A 1 92 ? 15.753 7.984 9.465 1.00 87.19 92 GLN A CA 1
ATOM 761 C C . GLN A 1 92 ? 16.452 6.910 8.621 1.00 87.19 92 GLN A C 1
ATOM 763 O O . GLN A 1 92 ? 17.557 7.133 8.130 1.00 87.19 92 GLN A O 1
ATOM 768 N N . SER A 1 93 ? 15.798 5.763 8.426 1.00 84.94 93 SER A N 1
ATOM 769 C CA . SER A 1 93 ? 16.350 4.644 7.659 1.00 84.94 93 SER A CA 1
ATOM 770 C C . SER A 1 93 ? 16.467 4.963 6.172 1.00 84.94 93 SER A C 1
ATOM 772 O O . SER A 1 93 ? 17.494 4.674 5.576 1.00 84.94 93 SER A O 1
ATOM 774 N N . ILE A 1 94 ? 15.481 5.646 5.584 1.00 84.94 94 ILE A N 1
ATOM 775 C CA . ILE A 1 94 ? 15.513 6.085 4.179 1.00 84.94 94 ILE A CA 1
ATOM 776 C C . ILE A 1 94 ? 16.771 6.897 3.869 1.00 84.94 94 ILE A C 1
ATOM 778 O O . ILE A 1 94 ? 17.399 6.675 2.840 1.00 84.94 94 ILE A O 1
ATOM 782 N N . LYS A 1 95 ? 17.173 7.800 4.773 1.00 81.25 95 LYS A N 1
ATOM 783 C CA . LYS A 1 95 ? 18.364 8.641 4.577 1.00 81.25 95 LYS A CA 1
ATOM 784 C C . LYS A 1 95 ? 19.660 7.835 4.485 1.00 81.25 95 LYS A C 1
ATOM 786 O O . LYS A 1 95 ? 20.595 8.290 3.840 1.00 81.25 95 LYS A O 1
ATOM 791 N N . LYS A 1 96 ? 19.724 6.683 5.158 1.00 82.25 96 LYS A N 1
ATOM 792 C CA . LYS A 1 96 ? 20.928 5.846 5.244 1.00 82.25 96 LYS A CA 1
ATOM 793 C C . LYS A 1 96 ? 20.911 4.645 4.301 1.00 82.25 96 LYS A C 1
ATOM 795 O O . LYS A 1 96 ? 21.977 4.150 3.977 1.00 82.25 96 LYS A O 1
ATOM 800 N N . CYS A 1 97 ? 19.729 4.163 3.919 1.00 80.19 97 CYS A N 1
ATOM 801 C CA . CYS A 1 97 ? 19.568 2.879 3.235 1.00 80.19 97 CYS A CA 1
ATOM 802 C C . CYS A 1 97 ? 19.114 2.990 1.777 1.00 80.19 97 CYS A C 1
ATOM 804 O O . CYS A 1 97 ? 19.178 1.997 1.064 1.00 80.19 97 CYS A O 1
ATOM 806 N N . LEU A 1 98 ? 18.605 4.147 1.347 1.00 78.06 98 LEU A N 1
ATOM 807 C CA . LEU A 1 98 ? 18.375 4.428 -0.071 1.00 78.06 98 LEU A CA 1
ATOM 808 C C . LEU A 1 98 ? 19.494 5.348 -0.534 1.00 78.06 98 LEU A C 1
ATOM 810 O O . LEU A 1 98 ? 19.766 6.308 0.177 1.00 78.06 98 LEU A O 1
ATOM 814 N N . ASP A 1 99 ? 20.119 5.094 -1.678 1.00 73.75 99 ASP A N 1
ATOM 815 C CA . ASP A 1 99 ? 21.230 5.922 -2.175 1.00 73.75 99 ASP A CA 1
ATOM 816 C C . ASP A 1 99 ? 20.749 7.093 -3.040 1.00 73.75 99 ASP A C 1
ATOM 818 O O . ASP A 1 99 ? 21.318 8.185 -2.997 1.00 73.75 99 ASP A O 1
ATOM 822 N N . ASP A 1 100 ? 19.640 6.899 -3.751 1.00 76.19 100 ASP A N 1
ATOM 823 C CA . ASP A 1 100 ? 19.079 7.874 -4.678 1.00 76.19 100 ASP A CA 1
ATOM 824 C C . ASP A 1 100 ? 18.329 9.019 -3.972 1.00 76.19 100 ASP A C 1
ATOM 826 O O . ASP A 1 100 ? 17.406 8.815 -3.173 1.00 76.19 100 ASP A O 1
ATOM 830 N N . ASN A 1 101 ? 18.717 10.260 -4.281 1.00 74.75 101 ASN A N 1
ATOM 831 C CA . ASN A 1 101 ? 18.147 11.455 -3.656 1.00 74.75 101 ASN A CA 1
ATOM 832 C C . ASN A 1 101 ? 16.686 11.707 -4.058 1.00 74.75 101 ASN A C 1
ATOM 834 O O . ASN A 1 101 ? 15.904 12.174 -3.225 1.00 74.75 101 ASN A O 1
ATOM 838 N N . SER A 1 102 ? 16.292 11.375 -5.288 1.00 71.69 102 SER A N 1
ATOM 839 C CA . SER A 1 102 ? 14.906 11.510 -5.748 1.00 71.69 102 SER A CA 1
ATOM 840 C C . SER A 1 102 ? 13.996 10.561 -4.969 1.00 71.69 102 SER A C 1
ATOM 842 O O . SER A 1 102 ? 12.966 10.978 -4.432 1.00 71.69 102 SER A O 1
ATOM 844 N N . MET A 1 103 ? 14.434 9.319 -4.774 1.00 74.81 103 MET A N 1
ATOM 845 C CA . MET A 1 103 ? 13.741 8.322 -3.965 1.00 74.81 103 MET A CA 1
ATOM 846 C C . MET A 1 103 ? 13.688 8.677 -2.491 1.00 74.81 103 MET A C 1
ATOM 848 O O . MET A 1 103 ? 12.634 8.527 -1.867 1.00 74.81 103 MET A O 1
ATOM 852 N N . ARG A 1 104 ? 14.778 9.205 -1.924 1.00 82.06 104 ARG A N 1
ATOM 853 C CA . ARG A 1 104 ? 14.770 9.733 -0.552 1.00 82.06 104 ARG A CA 1
ATOM 854 C C . ARG A 1 104 ? 13.714 10.820 -0.381 1.00 82.06 104 ARG A C 1
ATOM 856 O O . ARG A 1 104 ? 12.987 10.801 0.616 1.00 82.06 104 ARG A O 1
ATOM 863 N N . ASN A 1 105 ? 13.605 11.740 -1.338 1.00 79.56 105 ASN A N 1
ATOM 864 C CA . ASN A 1 105 ? 12.642 12.838 -1.296 1.00 79.56 105 ASN A CA 1
ATOM 865 C C . ASN A 1 105 ? 11.198 12.337 -1.420 1.00 79.56 105 ASN A C 1
ATOM 867 O O . ASN A 1 105 ? 10.359 12.695 -0.589 1.00 79.56 105 ASN A O 1
ATOM 871 N N . ILE A 1 106 ? 10.919 11.458 -2.389 1.00 76.88 106 ILE A N 1
ATOM 872 C CA . ILE A 1 106 ? 9.592 10.854 -2.577 1.00 76.88 106 ILE A CA 1
ATOM 873 C C . ILE A 1 106 ? 9.185 10.076 -1.322 1.00 76.88 106 ILE A C 1
ATOM 875 O O . ILE A 1 106 ? 8.128 10.333 -0.744 1.00 76.88 106 ILE A O 1
ATOM 879 N N . ALA A 1 107 ? 10.039 9.175 -0.832 1.00 79.31 107 ALA A N 1
ATOM 880 C CA . ALA A 1 107 ? 9.737 8.364 0.342 1.00 79.31 107 ALA A CA 1
ATOM 881 C C . ALA A 1 107 ? 9.565 9.223 1.612 1.00 79.31 107 ALA A C 1
ATOM 883 O O . ALA A 1 107 ? 8.675 8.961 2.425 1.00 79.31 107 ALA A O 1
ATOM 884 N N . SER A 1 108 ? 10.351 10.296 1.761 1.00 83.69 108 SER A N 1
ATOM 885 C CA . SER A 1 108 ? 10.192 11.258 2.861 1.00 83.69 108 SER A CA 1
ATOM 886 C C . SER A 1 108 ? 8.851 11.991 2.799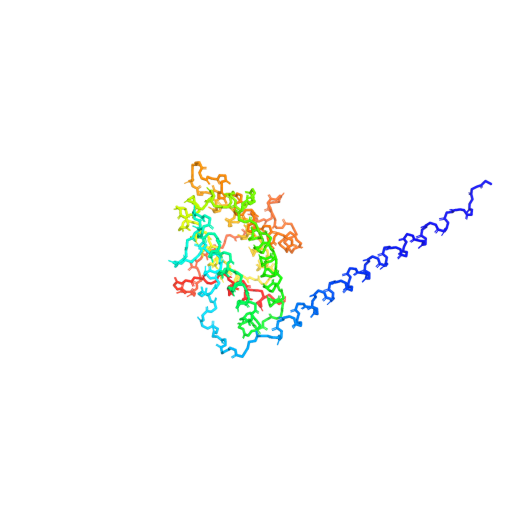 1.00 83.69 108 SER A C 1
ATOM 888 O O . SER A 1 108 ? 8.198 12.145 3.833 1.00 83.69 108 SER A O 1
ATOM 890 N N . LEU A 1 109 ? 8.405 12.397 1.605 1.00 81.56 109 LEU A N 1
ATOM 891 C CA . LEU A 1 109 ? 7.103 13.039 1.406 1.00 81.56 109 LEU A CA 1
ATOM 892 C C . LEU A 1 109 ? 5.947 12.088 1.742 1.00 81.56 109 LEU A C 1
ATOM 894 O O . LEU A 1 109 ? 5.010 12.474 2.444 1.00 81.56 109 LEU A O 1
ATOM 898 N N . VAL A 1 110 ? 6.029 10.834 1.295 1.00 80.00 110 VAL A N 1
ATOM 899 C CA . VAL A 1 110 ? 5.027 9.798 1.588 1.00 80.00 110 VAL A CA 1
ATOM 900 C C . VAL A 1 110 ? 4.929 9.547 3.092 1.00 80.00 110 VAL A C 1
ATOM 902 O O . VAL A 1 110 ? 3.833 9.583 3.658 1.00 80.00 110 VAL A O 1
ATOM 905 N N . LEU A 1 111 ? 6.064 9.366 3.774 1.00 85.38 111 LEU A N 1
ATOM 906 C CA . LEU A 1 111 ? 6.084 9.180 5.226 1.00 85.38 111 LEU A CA 1
ATOM 907 C C . LEU A 1 111 ? 5.584 10.409 5.982 1.00 85.38 111 LEU A C 1
ATOM 909 O O . LEU A 1 111 ? 4.865 10.265 6.973 1.00 85.38 111 LEU A O 1
ATOM 913 N N . TYR A 1 112 ? 5.923 11.615 5.523 1.00 84.25 112 TYR A N 1
ATOM 914 C CA . TYR A 1 112 ? 5.409 12.852 6.103 1.00 84.25 112 TYR A CA 1
ATOM 915 C C . TYR A 1 112 ? 3.879 12.914 6.004 1.00 84.25 112 TYR A C 1
ATOM 917 O O . TYR A 1 112 ? 3.205 13.119 7.021 1.00 84.25 112 TYR A O 1
ATOM 925 N N . SER A 1 113 ? 3.330 12.669 4.812 1.00 82.81 113 SER A N 1
ATOM 926 C CA . SER A 1 113 ? 1.888 12.648 4.549 1.00 82.81 113 SER A CA 1
ATOM 927 C C . SER A 1 113 ? 1.173 11.589 5.388 1.00 82.81 113 SER A C 1
ATOM 929 O O . SER A 1 113 ? 0.164 11.884 6.038 1.00 82.81 113 SER A O 1
ATOM 931 N N . TYR A 1 114 ? 1.730 10.377 5.464 1.00 86.12 114 TYR A N 1
ATOM 932 C CA . TYR A 1 114 ? 1.216 9.315 6.325 1.00 86.12 114 TYR A CA 1
ATOM 933 C C . TYR A 1 114 ? 1.231 9.716 7.802 1.00 86.12 114 TYR A C 1
ATOM 935 O O . TYR A 1 114 ? 0.229 9.560 8.503 1.00 86.12 114 TYR A O 1
ATOM 943 N N . ARG A 1 115 ? 2.351 10.257 8.298 1.00 88.44 115 ARG A N 1
ATOM 944 C CA . ARG A 1 115 ? 2.504 10.661 9.701 1.00 88.44 115 ARG A CA 1
ATOM 945 C C . ARG A 1 115 ? 1.521 11.768 10.062 1.00 88.44 115 ARG A C 1
ATOM 947 O O . ARG A 1 115 ? 0.914 11.707 11.128 1.00 88.44 115 ARG A O 1
ATOM 954 N N . SER A 1 116 ? 1.345 12.756 9.185 1.00 88.12 116 SER A N 1
ATOM 955 C CA . SER A 1 116 ? 0.383 13.848 9.365 1.00 88.12 116 SER A CA 1
ATOM 956 C C . SER A 1 116 ? -1.050 13.316 9.477 1.00 88.12 116 SER A C 1
ATOM 958 O O . SER A 1 116 ? -1.746 13.586 10.461 1.00 88.12 116 SER A O 1
ATOM 960 N N . ARG A 1 117 ? -1.465 12.454 8.539 1.00 85.38 117 ARG A N 1
ATOM 961 C CA . ARG A 1 117 ? -2.793 11.819 8.555 1.00 85.38 117 ARG A CA 1
ATOM 962 C C . ARG A 1 117 ? -3.000 10.915 9.763 1.00 85.38 117 ARG A C 1
ATOM 964 O O . ARG A 1 117 ? -4.057 10.974 10.383 1.00 85.38 117 ARG A O 1
ATOM 971 N N . THR A 1 118 ? -1.990 10.134 10.136 1.00 87.88 118 THR A N 1
ATOM 972 C CA . THR A 1 118 ? -2.041 9.264 11.316 1.00 87.88 118 THR A CA 1
ATOM 973 C C . THR A 1 118 ? -2.186 10.095 12.583 1.00 87.88 118 THR A C 1
ATOM 975 O O . THR A 1 118 ? -3.078 9.826 13.374 1.00 87.88 118 THR A O 1
ATOM 978 N N . LYS A 1 119 ? -1.400 11.166 12.761 1.00 90.44 119 LYS A N 1
ATOM 979 C CA . LYS A 1 119 ? -1.560 12.086 13.901 1.00 90.44 119 LYS A CA 1
ATOM 980 C C . LYS A 1 119 ? -2.961 12.696 13.956 1.00 90.44 119 LYS A C 1
ATOM 982 O O . LYS A 1 119 ? -3.542 12.762 15.034 1.00 90.44 119 LYS A O 1
ATOM 987 N N . SER A 1 120 ? -3.507 13.104 12.810 1.00 89.38 120 SER A N 1
ATOM 988 C CA . SER A 1 120 ? -4.872 13.632 12.715 1.00 89.38 120 SER A CA 1
ATOM 989 C C . SER A 1 120 ? -5.918 12.590 13.135 1.00 89.38 120 SER A C 1
ATOM 991 O O . SER A 1 120 ? -6.734 12.859 14.015 1.00 89.38 120 SER A O 1
ATOM 993 N N . LEU A 1 121 ? -5.831 11.372 12.589 1.00 87.50 121 LEU A N 1
ATOM 994 C CA . LEU A 1 121 ? -6.702 10.243 12.929 1.00 87.50 121 LEU A CA 1
ATOM 995 C C . LEU A 1 121 ? -6.612 9.880 14.423 1.00 87.50 121 LEU A C 1
ATOM 997 O O . LEU A 1 121 ? -7.620 9.613 15.071 1.00 87.50 121 LEU A O 1
ATOM 1001 N N . CYS A 1 122 ? -5.402 9.914 14.976 1.00 90.00 122 CYS A N 1
ATOM 1002 C CA . CYS A 1 122 ? -5.089 9.515 16.344 1.00 90.00 122 CYS A CA 1
ATOM 1003 C C . CYS A 1 122 ? -5.324 10.610 17.393 1.00 90.00 122 CYS A C 1
ATOM 1005 O O . CYS A 1 122 ? -5.211 10.332 18.585 1.00 90.00 122 CYS A O 1
ATOM 1007 N N . LYS A 1 123 ? -5.656 11.844 16.984 1.00 90.69 123 LYS A N 1
ATOM 1008 C CA . LYS A 1 123 ? -5.867 12.971 17.908 1.00 90.69 123 LYS A CA 1
ATOM 1009 C C . LYS A 1 123 ? -7.060 12.741 18.836 1.00 90.69 123 LYS A C 1
ATOM 1011 O O . LYS A 1 123 ? -7.024 13.144 19.993 1.00 90.69 123 LYS A O 1
ATOM 1016 N N . ASN A 1 124 ? -8.121 12.116 18.327 1.00 88.62 124 ASN A N 1
ATOM 1017 C CA . ASN A 1 124 ? -9.326 11.830 19.097 1.00 88.62 124 ASN A CA 1
ATOM 1018 C C . ASN A 1 124 ? -9.861 10.433 18.759 1.00 88.62 124 ASN A C 1
ATOM 1020 O O . ASN A 1 124 ? -10.494 10.237 17.716 1.00 88.62 124 ASN A O 1
ATOM 1024 N N . ARG A 1 125 ? -9.663 9.488 19.687 1.00 86.19 125 ARG A N 1
ATOM 1025 C CA . ARG A 1 125 ? -10.140 8.098 19.578 1.00 86.19 125 ARG A CA 1
ATOM 1026 C C . ARG A 1 125 ? -11.663 7.971 19.453 1.00 86.19 125 ARG A C 1
ATOM 1028 O O . ARG A 1 125 ? -12.144 7.004 18.881 1.00 86.19 125 ARG A O 1
ATOM 1035 N N . ASN A 1 126 ? -12.414 8.973 19.913 1.00 88.50 126 ASN A N 1
ATOM 1036 C CA . ASN A 1 126 ? -13.877 9.001 19.840 1.00 88.50 126 ASN A CA 1
ATOM 1037 C C . ASN A 1 126 ? -14.404 9.687 18.565 1.00 88.50 126 ASN A C 1
ATOM 1039 O O . ASN A 1 126 ? -15.616 9.763 18.353 1.00 88.50 126 ASN A O 1
ATOM 1043 N N . SER A 1 127 ? -13.519 10.209 17.707 1.00 91.81 127 SER A N 1
ATOM 1044 C CA . SER A 1 127 ? -13.932 10.842 16.451 1.00 91.81 127 SER A CA 1
ATOM 1045 C C . SER A 1 127 ? -14.656 9.850 15.533 1.00 91.81 127 SER A C 1
ATOM 1047 O O . SER A 1 127 ? -14.414 8.643 15.578 1.00 91.81 127 SER A O 1
ATOM 1049 N N . LYS A 1 128 ? -15.539 10.358 14.660 1.00 91.31 128 LYS A N 1
ATOM 1050 C CA . LYS A 1 128 ? -16.216 9.544 13.634 1.00 91.31 128 LYS A CA 1
ATOM 1051 C C . LYS A 1 128 ? -15.202 8.741 12.809 1.00 91.31 128 LYS A C 1
ATOM 1053 O O . LYS A 1 128 ? -15.344 7.532 12.694 1.00 91.31 128 LYS A O 1
ATOM 1058 N N . ARG A 1 129 ? -14.124 9.394 12.363 1.00 88.06 129 ARG A N 1
ATOM 1059 C CA . ARG A 1 129 ? -13.065 8.778 11.554 1.00 88.06 129 ARG A CA 1
ATOM 1060 C C . ARG A 1 129 ? -12.321 7.655 12.288 1.00 88.06 129 ARG A C 1
ATOM 1062 O O . ARG A 1 129 ? -12.041 6.622 11.690 1.00 88.06 129 ARG A O 1
ATOM 1069 N N . ALA A 1 130 ? -12.009 7.834 13.575 1.00 90.94 130 ALA A N 1
ATOM 1070 C CA . ALA A 1 130 ? -11.379 6.783 14.378 1.00 90.94 130 ALA A CA 1
ATOM 1071 C C . ALA A 1 130 ? -12.321 5.583 14.574 1.00 90.94 130 ALA A C 1
ATOM 1073 O O . ALA A 1 130 ? -11.900 4.440 14.415 1.00 90.94 130 ALA A O 1
ATOM 1074 N N . ARG A 1 131 ? -13.611 5.832 14.838 1.00 92.44 131 ARG A N 1
ATOM 1075 C CA . ARG A 1 131 ? -14.621 4.768 14.951 1.00 92.44 131 ARG A CA 1
ATOM 1076 C C . ARG A 1 131 ? -14.823 4.015 13.639 1.00 92.44 131 ARG A C 1
ATOM 1078 O O . ARG A 1 131 ? -14.866 2.795 13.655 1.00 92.44 131 ARG A O 1
ATOM 1085 N N . GLU A 1 132 ? -14.890 4.711 12.508 1.00 91.12 132 GLU A N 1
ATOM 1086 C CA . GLU A 1 132 ? -14.969 4.088 11.178 1.00 91.12 132 GLU A CA 1
ATOM 1087 C C . GLU A 1 132 ? -13.755 3.199 10.895 1.00 91.12 132 GLU A C 1
ATOM 1089 O O . GLU A 1 132 ? -13.913 2.081 10.409 1.00 91.12 132 GLU A O 1
ATOM 1094 N N . TYR A 1 133 ? -12.559 3.658 11.272 1.00 90.31 133 TYR A N 1
ATOM 1095 C CA . TYR A 1 133 ? -11.333 2.875 11.152 1.00 90.31 133 TYR A CA 1
ATOM 1096 C C . TYR A 1 133 ? -11.389 1.582 11.983 1.00 90.31 133 TYR A C 1
ATOM 1098 O O . TYR A 1 133 ? -11.117 0.500 11.465 1.00 90.31 133 TYR A O 1
ATOM 1106 N N . ILE A 1 134 ? -11.788 1.681 13.255 1.00 93.62 134 ILE A N 1
ATOM 1107 C CA . ILE A 1 134 ? -11.940 0.525 14.155 1.00 93.62 134 ILE A CA 1
ATOM 1108 C C . ILE A 1 134 ? -13.025 -0.431 13.630 1.00 93.62 134 ILE A C 1
ATOM 1110 O O . ILE A 1 134 ? -12.817 -1.638 13.569 1.00 93.62 134 ILE A O 1
ATOM 1114 N N . ASN A 1 135 ? -14.153 0.099 13.153 1.00 93.31 135 ASN A N 1
ATOM 1115 C CA . ASN A 1 135 ? -15.260 -0.687 12.598 1.00 93.31 135 ASN A CA 1
ATOM 1116 C C . ASN A 1 135 ? -14.909 -1.394 11.273 1.00 93.31 135 ASN A C 1
ATOM 1118 O O . ASN A 1 135 ? -15.600 -2.340 10.873 1.00 93.31 135 ASN A O 1
ATOM 1122 N N . ALA A 1 136 ? -13.877 -0.926 10.565 1.00 92.62 136 ALA A N 1
ATOM 1123 C CA . ALA A 1 136 ? -13.330 -1.572 9.375 1.00 92.62 136 ALA A CA 1
ATOM 1124 C C . ALA A 1 136 ? -12.285 -2.644 9.701 1.00 92.62 136 ALA A C 1
ATOM 1126 O O . ALA A 1 136 ? -12.092 -3.563 8.902 1.00 92.62 136 ALA A O 1
ATOM 1127 N N . ALA A 1 137 ? -11.653 -2.577 10.874 1.00 94.50 137 ALA A N 1
ATOM 1128 C CA . ALA A 1 137 ? -10.567 -3.470 11.253 1.00 94.50 137 ALA A CA 1
ATOM 1129 C C . ALA A 1 137 ? -10.906 -4.970 11.178 1.00 94.50 137 ALA A C 1
ATOM 1131 O O . ALA A 1 137 ? -10.063 -5.703 10.661 1.00 94.50 137 ALA A O 1
ATOM 1132 N N . PRO A 1 138 ? -12.098 -5.461 11.586 1.00 95.94 138 PRO A N 1
ATOM 1133 C CA . PRO A 1 138 ? -12.437 -6.878 11.432 1.00 95.94 138 PRO A CA 1
ATOM 1134 C C . PRO A 1 138 ? -12.375 -7.348 9.973 1.00 95.94 138 PRO A C 1
ATOM 1136 O O . PRO A 1 138 ? -11.737 -8.355 9.675 1.00 95.94 138 PRO A O 1
ATOM 1139 N N . CYS A 1 139 ? -12.941 -6.564 9.050 1.00 94.50 139 CYS A N 1
ATOM 1140 C CA . CYS A 1 139 ? -12.867 -6.839 7.615 1.00 94.50 139 CYS A CA 1
ATOM 1141 C C . CYS A 1 139 ? -11.421 -6.795 7.108 1.00 94.50 139 CYS A C 1
ATOM 1143 O O . CYS A 1 139 ? -10.974 -7.697 6.402 1.00 94.50 139 CYS A O 1
ATOM 1145 N N . LEU A 1 140 ? -10.658 -5.770 7.492 1.00 92.62 140 LEU A N 1
ATOM 1146 C CA . LEU A 1 140 ? -9.263 -5.637 7.069 1.00 92.62 140 LEU A CA 1
ATOM 1147 C C . LEU A 1 140 ? -8.401 -6.797 7.574 1.00 92.62 140 LEU A C 1
ATOM 1149 O O . LEU A 1 140 ? -7.554 -7.279 6.831 1.00 92.62 140 LEU A O 1
ATOM 1153 N N . ASN A 1 141 ? -8.641 -7.283 8.795 1.00 94.88 141 ASN A N 1
ATOM 1154 C CA . ASN A 1 141 ? -7.966 -8.453 9.354 1.00 94.88 141 ASN A CA 1
ATOM 1155 C C . ASN A 1 141 ? -8.367 -9.747 8.634 1.00 94.88 141 ASN A C 1
ATOM 1157 O O . ASN A 1 141 ? -7.491 -10.542 8.298 1.00 94.88 141 ASN A O 1
ATOM 1161 N N . GLN A 1 142 ? -9.657 -9.936 8.340 1.00 95.31 142 GLN A N 1
ATOM 1162 C CA . GLN A 1 142 ? -10.167 -11.113 7.629 1.00 95.31 142 GLN A CA 1
ATOM 1163 C C . GLN A 1 142 ? -9.577 -11.243 6.218 1.00 95.31 142 GLN A C 1
ATOM 1165 O O . GLN A 1 142 ? -9.175 -12.329 5.802 1.00 95.31 142 GLN A O 1
ATOM 1170 N N . TYR A 1 143 ? -9.497 -10.136 5.477 1.00 94.00 143 TYR A N 1
ATOM 1171 C CA . TYR A 1 143 ? -9.036 -10.127 4.082 1.00 94.00 143 TYR A CA 1
ATO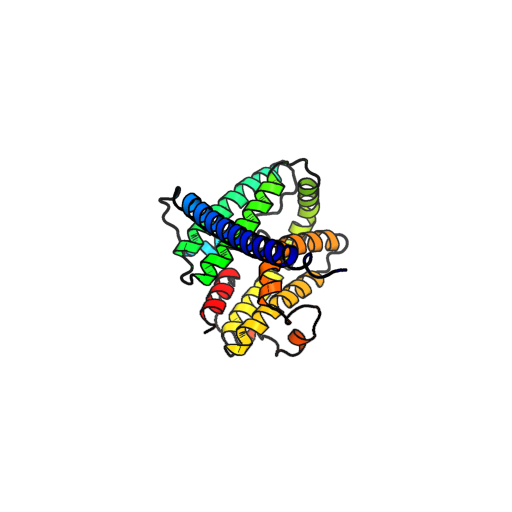M 1172 C C . TYR A 1 143 ? -7.560 -9.756 3.925 1.00 94.00 143 TYR A C 1
ATOM 1174 O O . TYR A 1 143 ? -7.050 -9.664 2.806 1.00 94.00 143 TYR A O 1
ATOM 1182 N N . LYS A 1 144 ? -6.847 -9.599 5.041 1.00 90.94 144 LYS A N 1
ATOM 1183 C CA . LYS A 1 144 ? -5.466 -9.127 5.089 1.00 90.94 144 LYS A CA 1
ATOM 1184 C C . LYS A 1 144 ? -4.519 -9.902 4.182 1.00 90.94 144 LYS A C 1
ATOM 1186 O O . LYS A 1 144 ? -3.756 -9.295 3.444 1.00 90.94 144 LYS A O 1
ATOM 1191 N N . GLN A 1 145 ? -4.578 -11.234 4.209 1.00 91.75 145 GLN A N 1
ATOM 1192 C CA . GLN A 1 145 ? -3.696 -12.072 3.390 1.00 91.75 145 GLN A CA 1
ATOM 1193 C C . GLN A 1 145 ? -3.940 -11.866 1.890 1.00 91.75 145 GLN A C 1
ATOM 1195 O O . GLN A 1 145 ? -2.992 -11.831 1.110 1.00 91.75 145 GLN A O 1
ATOM 1200 N N . ARG A 1 146 ? -5.201 -11.679 1.476 1.00 92.38 146 ARG A N 1
ATOM 1201 C CA . ARG A 1 146 ? -5.543 -11.402 0.071 1.00 92.38 146 ARG A CA 1
ATOM 1202 C C . ARG A 1 146 ? -5.053 -10.017 -0.353 1.00 92.38 146 ARG A C 1
ATOM 1204 O O . ARG A 1 146 ? -4.505 -9.882 -1.440 1.00 92.38 146 ARG A O 1
ATOM 1211 N N . LEU A 1 147 ? -5.182 -9.024 0.527 1.00 89.56 147 LEU A N 1
ATOM 1212 C CA . LEU A 1 147 ? -4.638 -7.683 0.307 1.00 89.56 147 LEU A CA 1
ATOM 1213 C C . LEU A 1 147 ? -3.099 -7.696 0.234 1.00 89.56 147 LEU A C 1
ATOM 1215 O O . LEU A 1 147 ? -2.530 -7.096 -0.674 1.00 89.56 147 LEU A O 1
ATOM 1219 N N . SER A 1 148 ? -2.427 -8.433 1.126 1.00 88.31 148 SER A N 1
ATOM 1220 C CA . SER A 1 148 ? -0.967 -8.618 1.099 1.00 88.31 148 SER A CA 1
ATOM 1221 C C . SER A 1 148 ? -0.519 -9.252 -0.211 1.00 88.31 148 SER A C 1
ATOM 1223 O O . SER A 1 148 ? 0.427 -8.778 -0.826 1.00 88.31 148 SER A O 1
ATOM 1225 N N . LYS A 1 149 ? -1.255 -10.256 -0.702 1.00 90.19 149 LYS A N 1
ATOM 1226 C CA . LYS A 1 149 ? -0.966 -10.892 -1.989 1.00 90.19 149 LYS A CA 1
ATOM 1227 C C . LYS A 1 149 ? -1.026 -9.899 -3.156 1.00 90.19 149 LYS A C 1
ATOM 1229 O O . LYS A 1 149 ? -0.209 -10.007 -4.063 1.00 90.19 149 LYS A O 1
ATOM 1234 N N . CYS A 1 150 ? -1.944 -8.928 -3.141 1.00 88.62 150 CYS A N 1
ATOM 1235 C CA . CYS A 1 150 ? -1.952 -7.862 -4.149 1.00 88.62 150 CYS A CA 1
ATOM 1236 C C . CYS A 1 150 ? -0.680 -7.007 -4.083 1.00 88.62 150 CYS A C 1
ATOM 1238 O O . CYS A 1 150 ? -0.090 -6.733 -5.123 1.00 88.62 150 CYS A O 1
ATOM 1240 N N . ILE A 1 151 ? -0.222 -6.647 -2.878 1.00 87.00 151 ILE A N 1
ATOM 1241 C CA . ILE A 1 151 ? 1.032 -5.901 -2.691 1.00 87.00 151 ILE A CA 1
ATOM 1242 C C . ILE A 1 151 ? 2.228 -6.716 -3.199 1.00 87.00 151 ILE A C 1
ATOM 1244 O O . ILE A 1 151 ? 3.060 -6.173 -3.920 1.00 87.00 151 ILE A O 1
ATOM 1248 N N . ASP A 1 152 ? 2.289 -8.013 -2.889 1.00 87.88 152 ASP A N 1
ATOM 1249 C CA . ASP A 1 152 ? 3.380 -8.896 -3.319 1.00 87.88 152 ASP A CA 1
ATOM 1250 C C . ASP A 1 152 ? 3.418 -9.057 -4.846 1.00 87.88 152 ASP A C 1
ATOM 1252 O O . ASP A 1 152 ? 4.487 -9.003 -5.456 1.00 87.88 152 ASP A O 1
ATOM 1256 N N . ILE A 1 153 ? 2.254 -9.226 -5.486 1.00 89.00 153 ILE A N 1
ATOM 1257 C CA . ILE A 1 153 ? 2.139 -9.289 -6.951 1.00 89.00 153 ILE A CA 1
ATOM 1258 C C . ILE A 1 153 ? 2.647 -7.987 -7.572 1.00 89.00 153 ILE A C 1
ATOM 1260 O O . ILE A 1 153 ? 3.485 -8.034 -8.471 1.00 89.00 153 ILE A O 1
ATOM 1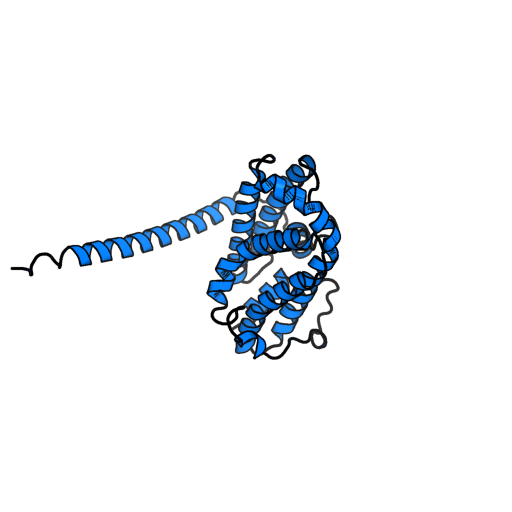264 N N . THR A 1 154 ? 2.181 -6.835 -7.083 1.00 88.81 154 THR A N 1
ATOM 1265 C CA . THR A 1 154 ? 2.616 -5.529 -7.591 1.00 88.81 154 THR A CA 1
ATOM 1266 C C . THR A 1 154 ? 4.113 -5.318 -7.370 1.00 88.81 154 THR A C 1
ATOM 1268 O O . THR A 1 154 ? 4.811 -4.905 -8.290 1.00 88.81 154 THR A O 1
ATOM 1271 N N . ALA A 1 155 ? 4.644 -5.664 -6.195 1.00 87.19 155 ALA A N 1
ATOM 1272 C CA . ALA A 1 155 ? 6.070 -5.557 -5.907 1.00 87.19 155 ALA A CA 1
ATOM 1273 C C . ALA A 1 155 ? 6.911 -6.400 -6.880 1.00 87.19 155 ALA A C 1
ATOM 1275 O O . ALA A 1 155 ? 7.876 -5.890 -7.447 1.00 87.19 155 ALA A O 1
ATOM 1276 N N . ASN A 1 156 ? 6.525 -7.655 -7.132 1.00 88.38 156 ASN A N 1
ATOM 1277 C CA . ASN A 1 156 ? 7.199 -8.520 -8.107 1.00 88.38 156 ASN A CA 1
ATOM 1278 C C . ASN A 1 156 ? 7.168 -7.937 -9.521 1.00 88.38 156 ASN A C 1
ATOM 1280 O O . ASN A 1 156 ? 8.183 -7.942 -10.212 1.00 88.38 156 ASN A O 1
ATOM 1284 N N . LYS A 1 157 ? 6.019 -7.409 -9.952 1.00 89.38 157 LYS A N 1
ATOM 1285 C CA . LYS A 1 157 ? 5.901 -6.785 -11.272 1.00 89.38 157 LYS A CA 1
ATOM 1286 C C . LYS A 1 157 ? 6.770 -5.538 -11.401 1.00 89.38 157 LYS A C 1
ATOM 1288 O O . LYS A 1 157 ? 7.451 -5.402 -12.407 1.00 89.38 157 LYS A O 1
ATOM 1293 N N . ILE A 1 158 ? 6.831 -4.687 -10.375 1.00 88.38 158 ILE A N 1
ATOM 1294 C CA . ILE A 1 158 ? 7.755 -3.540 -10.336 1.00 88.38 158 ILE A CA 1
ATOM 1295 C C . ILE A 1 158 ? 9.212 -4.003 -10.452 1.00 88.38 158 ILE A C 1
ATOM 1297 O O . ILE A 1 158 ? 9.980 -3.409 -11.203 1.00 88.38 158 ILE A O 1
ATOM 1301 N N . GLY A 1 159 ? 9.581 -5.101 -9.785 1.00 86.19 159 GLY A N 1
ATOM 1302 C CA . GLY A 1 159 ? 10.898 -5.720 -9.956 1.00 86.19 159 GLY A CA 1
ATOM 1303 C C . GLY A 1 159 ? 11.144 -6.190 -11.395 1.00 86.19 159 GLY A C 1
ATOM 1304 O O . GLY A 1 159 ? 12.196 -5.917 -11.967 1.00 86.19 159 GLY A O 1
ATOM 1305 N N . ALA A 1 160 ? 10.155 -6.831 -12.021 1.00 89.00 160 ALA A N 1
ATOM 1306 C CA . ALA A 1 160 ? 10.244 -7.290 -13.407 1.00 89.00 160 ALA A CA 1
ATOM 1307 C C . ALA A 1 160 ? 10.329 -6.134 -14.424 1.00 89.00 160 ALA A C 1
ATOM 1309 O O . ALA A 1 160 ? 11.012 -6.268 -15.442 1.00 89.00 160 ALA A O 1
ATOM 1310 N N . ILE A 1 161 ? 9.710 -4.980 -14.141 1.00 89.75 161 ILE A N 1
ATOM 1311 C CA . ILE A 1 161 ? 9.769 -3.782 -14.997 1.00 89.75 161 ILE A CA 1
ATOM 1312 C C . ILE A 1 161 ? 11.212 -3.296 -15.196 1.00 89.75 161 ILE A C 1
ATOM 1314 O O . ILE A 1 161 ? 11.514 -2.748 -16.251 1.00 89.75 161 ILE A O 1
ATOM 1318 N N . GLN A 1 162 ? 12.132 -3.557 -14.262 1.00 85.62 162 GLN A N 1
ATOM 1319 C CA . GLN A 1 162 ? 13.548 -3.186 -14.411 1.00 85.62 162 GLN A CA 1
ATOM 1320 C C . GLN A 1 162 ? 14.195 -3.759 -15.688 1.00 85.62 162 GLN A C 1
ATOM 1322 O O . GLN A 1 162 ? 15.132 -3.165 -16.215 1.00 85.62 162 GLN A O 1
ATOM 1327 N N . SER A 1 163 ? 13.681 -4.883 -16.204 1.00 87.62 163 SER A N 1
ATOM 1328 C CA . SER A 1 163 ? 14.149 -5.515 -17.448 1.00 87.62 163 SER A CA 1
ATOM 1329 C C . SER A 1 163 ? 13.607 -4.871 -18.732 1.00 87.62 163 SER A C 1
ATOM 1331 O O . SER A 1 163 ? 14.024 -5.238 -19.829 1.00 87.62 163 SER A O 1
ATOM 1333 N N . ARG A 1 164 ? 12.664 -3.927 -18.622 1.00 88.62 164 ARG A N 1
ATOM 1334 C CA . ARG A 1 164 ? 12.077 -3.232 -19.772 1.00 88.62 164 ARG A CA 1
AT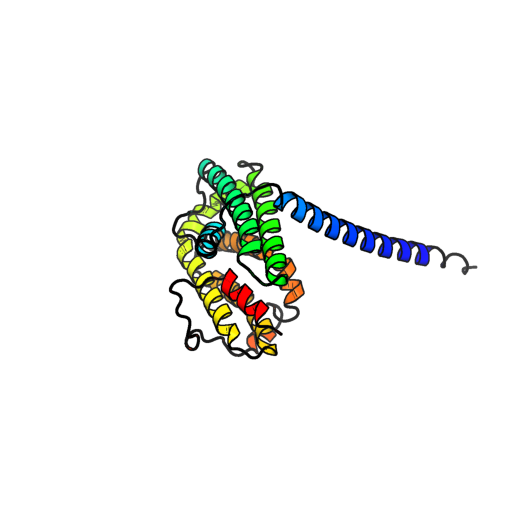OM 1335 C C . ARG A 1 164 ? 13.016 -2.143 -20.304 1.00 88.62 164 ARG A C 1
ATOM 1337 O O . ARG A 1 164 ? 13.808 -1.593 -19.537 1.00 88.62 164 ARG A O 1
ATOM 1344 N N . PRO A 1 165 ? 12.891 -1.772 -21.592 1.00 90.94 165 PRO A N 1
ATOM 1345 C CA . PRO A 1 165 ? 13.541 -0.581 -22.138 1.00 90.94 165 PRO A CA 1
ATOM 1346 C C . PRO A 1 165 ? 13.256 0.670 -21.292 1.00 90.94 165 PRO A C 1
ATOM 1348 O O . PRO A 1 165 ? 12.141 0.829 -20.792 1.00 90.94 165 PRO A O 1
ATOM 1351 N N . ASN A 1 166 ? 14.238 1.571 -21.148 1.00 87.69 166 ASN A N 1
ATOM 1352 C CA . ASN A 1 166 ? 14.136 2.748 -20.267 1.00 87.69 166 ASN A CA 1
ATOM 1353 C C . ASN A 1 166 ? 12.883 3.600 -20.543 1.00 87.69 166 ASN A C 1
ATOM 1355 O O . ASN A 1 166 ? 12.193 3.998 -19.606 1.00 87.69 166 ASN A O 1
ATOM 1359 N N . ASN A 1 167 ? 12.516 3.783 -21.814 1.00 88.88 167 ASN A N 1
ATOM 1360 C CA . ASN A 1 167 ? 11.323 4.530 -22.227 1.00 88.88 167 ASN A CA 1
ATOM 1361 C C . ASN A 1 167 ? 9.986 3.850 -21.865 1.00 88.88 167 ASN A C 1
ATOM 1363 O O . ASN A 1 167 ? 8.948 4.504 -21.909 1.00 88.88 167 ASN A O 1
ATOM 1367 N N . LEU A 1 168 ? 9.991 2.561 -21.507 1.00 91.25 168 LEU A N 1
ATOM 1368 C CA . LEU A 1 168 ? 8.803 1.794 -21.113 1.00 91.25 168 LEU A CA 1
ATOM 1369 C C . LEU A 1 168 ? 8.723 1.533 -19.604 1.00 91.25 168 LEU A C 1
ATOM 1371 O O . LEU A 1 168 ? 7.643 1.233 -19.094 1.00 91.25 168 LEU A O 1
ATOM 1375 N N . LYS A 1 169 ? 9.830 1.683 -18.869 1.00 89.25 169 LYS A N 1
ATOM 1376 C CA . LYS A 1 169 ? 9.878 1.472 -17.413 1.00 89.25 169 LYS A CA 1
ATOM 1377 C C . LYS A 1 169 ? 8.847 2.319 -16.670 1.00 89.25 169 LYS A C 1
ATOM 1379 O O . LYS A 1 169 ? 8.068 1.802 -15.871 1.00 89.25 169 LYS A O 1
ATOM 1384 N N . PHE A 1 170 ? 8.825 3.618 -16.954 1.00 88.00 170 PHE A N 1
ATOM 1385 C CA . PHE A 1 170 ? 7.939 4.555 -16.274 1.00 88.00 170 PHE A CA 1
ATOM 1386 C C . PHE A 1 170 ? 6.452 4.386 -16.660 1.00 88.00 170 PHE A C 1
ATOM 1388 O O . PHE A 1 170 ? 5.632 4.274 -15.746 1.00 88.00 170 PHE A O 1
ATOM 1395 N N . PRO A 1 171 ? 6.082 4.251 -17.954 1.00 91.25 171 PRO A N 1
ATOM 1396 C CA . PRO A 1 171 ? 4.735 3.834 -18.357 1.00 91.25 171 PRO A CA 1
ATOM 1397 C C . PRO A 1 171 ? 4.223 2.587 -17.628 1.00 91.25 171 PRO A C 1
ATOM 1399 O O . PRO A 1 171 ? 3.132 2.600 -17.057 1.00 91.25 171 PRO A O 1
ATOM 1402 N N . HIS A 1 172 ? 5.029 1.522 -17.573 1.00 91.12 172 HIS A N 1
ATOM 1403 C CA . HIS A 1 172 ? 4.636 0.305 -16.868 1.00 91.12 172 HIS A CA 1
ATOM 1404 C C . HIS A 1 172 ? 4.465 0.532 -15.364 1.00 91.12 172 HIS A C 1
ATOM 1406 O O . HIS A 1 172 ? 3.488 0.050 -14.794 1.00 91.12 172 HIS A O 1
ATOM 1412 N N . LEU A 1 173 ? 5.365 1.285 -14.721 1.00 88.38 173 LEU A N 1
ATOM 1413 C CA . LEU A 1 173 ? 5.237 1.628 -13.301 1.00 88.38 173 LEU A CA 1
ATOM 1414 C C . LEU A 1 173 ? 3.907 2.335 -13.008 1.00 88.38 173 LEU A C 1
ATOM 1416 O O . LEU A 1 173 ? 3.231 1.999 -12.036 1.00 88.38 173 LEU A O 1
ATOM 1420 N N . CYS A 1 174 ? 3.513 3.276 -13.865 1.00 88.25 174 CYS A N 1
ATOM 1421 C CA . CYS A 1 174 ? 2.244 3.985 -13.745 1.00 88.25 174 CYS A CA 1
ATOM 1422 C C . CYS A 1 174 ? 1.035 3.055 -13.883 1.00 88.25 174 CYS A C 1
ATOM 1424 O O . CYS A 1 174 ? 0.131 3.072 -13.044 1.00 88.25 174 CYS A O 1
ATOM 1426 N N . CYS A 1 175 ? 1.052 2.170 -14.877 1.00 90.88 175 CYS A N 1
ATOM 1427 C CA . CYS A 1 175 ? -0.033 1.220 -15.097 1.00 90.88 175 CYS A CA 1
ATOM 1428 C C . CYS A 1 175 ? -0.142 0.150 -14.000 1.00 90.88 175 CYS A C 1
ATOM 1430 O O . CYS A 1 175 ? -1.237 -0.358 -13.745 1.00 90.88 175 CYS A O 1
ATOM 1432 N N . GLU A 1 176 ? 0.943 -0.166 -13.286 1.00 89.19 176 GLU A N 1
ATOM 1433 C CA . GLU A 1 176 ? 0.892 -1.107 -12.161 1.00 89.19 176 GLU A CA 1
ATOM 1434 C C . GLU A 1 176 ? 0.056 -0.602 -10.976 1.00 89.19 176 GLU A C 1
ATOM 1436 O O . GLU A 1 176 ? -0.517 -1.415 -10.247 1.00 89.19 176 GLU A O 1
ATOM 1441 N N . ASN A 1 177 ? -0.123 0.715 -10.818 1.00 83.31 177 ASN A N 1
ATOM 1442 C CA . ASN A 1 177 ? -1.063 1.251 -9.829 1.00 83.31 177 ASN A CA 1
ATOM 1443 C C . ASN A 1 177 ? -2.522 0.860 -10.150 1.00 83.31 177 ASN A C 1
ATOM 1445 O O . ASN A 1 177 ? -3.271 0.458 -9.257 1.00 83.31 177 ASN A O 1
ATOM 1449 N N . LEU A 1 178 ? -2.910 0.891 -11.430 1.00 86.31 178 LEU A N 1
ATOM 1450 C CA . LEU A 1 178 ? -4.238 0.445 -11.874 1.00 86.31 178 LEU A CA 1
ATOM 1451 C C . LEU A 1 178 ? -4.402 -1.065 -11.697 1.00 86.31 178 LEU A C 1
ATOM 1453 O O . LEU A 1 178 ? -5.456 -1.546 -11.285 1.00 86.31 178 LEU A O 1
ATOM 1457 N N . GLN A 1 179 ? -3.350 -1.839 -11.969 1.00 88.56 179 GLN A N 1
ATOM 1458 C CA . GLN A 1 179 ? -3.375 -3.289 -11.759 1.00 88.56 179 GLN A CA 1
ATOM 1459 C C . GLN A 1 179 ? -3.506 -3.646 -10.273 1.00 88.56 179 GLN A C 1
ATOM 1461 O O . GLN A 1 179 ? -4.216 -4.595 -9.930 1.00 88.56 179 GLN A O 1
ATOM 1466 N N . PHE A 1 180 ? -2.886 -2.868 -9.382 1.00 86.75 180 PHE A N 1
ATOM 1467 C CA . PHE A 1 180 ? -3.069 -2.997 -7.938 1.00 86.75 180 PHE A CA 1
ATOM 1468 C C . PHE A 1 180 ? -4.523 -2.728 -7.518 1.00 86.75 180 PHE A C 1
ATOM 1470 O O . PHE A 1 180 ? -5.104 -3.537 -6.791 1.00 86.75 180 PHE A O 1
ATOM 1477 N N . GLN A 1 181 ? -5.145 -1.658 -8.028 1.00 86.06 181 GLN A N 1
ATOM 1478 C CA . GLN A 1 181 ? -6.574 -1.373 -7.814 1.00 86.06 181 GLN A CA 1
ATOM 1479 C C . GLN A 1 181 ? -7.460 -2.527 -8.299 1.00 86.06 181 GLN A C 1
ATOM 1481 O O . GLN A 1 181 ? -8.219 -3.096 -7.514 1.00 86.06 181 GLN A O 1
ATOM 1486 N N . ARG A 1 182 ? -7.262 -2.973 -9.547 1.00 89.19 182 ARG A N 1
ATOM 1487 C CA . ARG A 1 182 ? -7.973 -4.123 -10.131 1.00 89.19 182 ARG A CA 1
ATOM 1488 C C . ARG A 1 182 ? -7.782 -5.401 -9.300 1.00 89.19 182 ARG A C 1
ATOM 1490 O O . ARG A 1 182 ? -8.685 -6.235 -9.245 1.00 89.19 182 ARG A O 1
ATOM 1497 N N . CYS A 1 183 ? -6.628 -5.588 -8.654 1.00 89.88 183 CYS A N 1
ATOM 1498 C CA . CYS A 1 183 ? -6.397 -6.715 -7.746 1.00 89.88 183 CYS A CA 1
ATOM 1499 C C . CYS A 1 183 ? -7.273 -6.628 -6.491 1.00 89.88 183 CYS A C 1
ATOM 1501 O O . CYS A 1 183 ? -7.895 -7.624 -6.117 1.00 89.88 183 CYS A O 1
ATOM 1503 N N . ILE A 1 184 ? -7.365 -5.446 -5.872 1.00 89.25 184 ILE A N 1
ATOM 1504 C CA . ILE A 1 184 ? -8.225 -5.211 -4.704 1.00 89.25 184 ILE A CA 1
ATOM 1505 C C . ILE A 1 184 ? -9.700 -5.408 -5.073 1.00 89.25 184 ILE A C 1
ATOM 1507 O O . ILE A 1 184 ? -10.420 -6.091 -4.345 1.00 89.25 184 ILE A O 1
ATOM 1511 N N . ASP A 1 185 ? -10.141 -4.899 -6.224 1.00 89.00 185 ASP A N 1
ATOM 1512 C CA . ASP A 1 185 ? -11.543 -4.981 -6.659 1.00 89.00 185 ASP A CA 1
ATOM 1513 C C . ASP A 1 185 ? -12.030 -6.414 -6.903 1.00 89.00 185 ASP A C 1
ATOM 1515 O O . ASP A 1 185 ? -13.216 -6.718 -6.713 1.00 89.00 185 ASP A O 1
ATOM 1519 N N . LYS A 1 186 ? -11.108 -7.306 -7.289 1.00 91.56 186 LYS A N 1
ATOM 1520 C CA . LYS A 1 186 ? -11.352 -8.744 -7.481 1.00 91.56 186 LYS A CA 1
ATOM 1521 C C . LYS A 1 186 ? -11.469 -9.520 -6.169 1.00 91.56 186 LYS A C 1
ATOM 1523 O O . LYS A 1 186 ? -11.856 -10.691 -6.191 1.00 91.56 186 LYS A O 1
ATOM 1528 N N . ILE A 1 187 ? -11.154 -8.919 -5.019 1.00 90.31 187 ILE A N 1
ATOM 1529 C CA . ILE A 1 187 ? -11.354 -9.572 -3.725 1.00 90.31 187 ILE A CA 1
ATOM 1530 C C . ILE A 1 187 ? -12.862 -9.681 -3.472 1.00 90.31 187 ILE A C 1
ATOM 1532 O O . ILE A 1 187 ? -13.532 -8.709 -3.128 1.00 90.31 187 ILE A O 1
ATOM 1536 N N . SER A 1 188 ? -13.397 -10.897 -3.605 1.00 89.50 188 SER A N 1
ATOM 1537 C CA . SER A 1 188 ? -14.770 -11.205 -3.198 1.00 89.50 188 SER A CA 1
ATOM 1538 C C . SER A 1 188 ? -14.876 -11.111 -1.675 1.00 89.50 188 SER A C 1
ATOM 1540 O O . SER A 1 188 ? -14.448 -12.021 -0.957 1.00 89.50 188 SER A O 1
ATOM 1542 N N . ALA A 1 189 ? -15.355 -9.956 -1.204 1.00 88.50 189 ALA A N 1
ATOM 1543 C CA . ALA A 1 189 ? -15.394 -9.585 0.208 1.00 88.50 189 ALA A CA 1
ATOM 1544 C C . ALA A 1 189 ? -16.812 -9.440 0.787 1.00 88.50 189 ALA A C 1
ATOM 1546 O O . ALA A 1 189 ? -16.942 -9.106 1.964 1.00 88.50 189 ALA A O 1
ATOM 1547 N N . GLY A 1 190 ? -17.862 -9.670 -0.011 1.00 91.69 190 GLY A N 1
ATOM 1548 C CA . GLY A 1 190 ? -19.255 -9.471 0.411 1.00 91.69 190 GLY A CA 1
ATOM 1549 C C . GLY A 1 190 ? -19.459 -8.100 1.066 1.00 91.69 190 GLY A C 1
ATOM 1550 O O . GLY A 1 190 ? -18.979 -7.086 0.552 1.00 91.69 190 GLY A O 1
ATOM 1551 N N . ASP A 1 191 ? -20.065 -8.089 2.252 1.00 91.62 191 ASP A N 1
ATOM 1552 C CA . ASP A 1 191 ? -20.338 -6.882 3.050 1.00 91.62 191 ASP A CA 1
ATOM 1553 C C . ASP A 1 191 ? -19.076 -6.100 3.460 1.00 91.62 191 ASP A C 1
ATOM 1555 O O . ASP A 1 191 ? -19.135 -4.913 3.787 1.00 91.62 191 ASP A O 1
ATOM 1559 N N . CYS A 1 192 ? -17.899 -6.733 3.425 1.00 93.38 192 CYS A N 1
ATOM 1560 C CA . CYS A 1 192 ? -16.634 -6.065 3.719 1.00 93.38 192 CYS A CA 1
ATOM 1561 C C . CYS A 1 192 ? -16.089 -5.239 2.546 1.00 93.38 192 CYS A C 1
ATOM 1563 O O . CYS A 1 192 ? -15.163 -4.452 2.762 1.00 93.38 192 CYS A O 1
ATOM 1565 N N . LYS A 1 193 ? -16.638 -5.379 1.328 1.00 91.62 193 LYS A N 1
ATOM 1566 C CA . LYS A 1 193 ? -16.087 -4.748 0.117 1.00 91.62 193 LYS A CA 1
ATOM 1567 C C . LYS A 1 193 ? -15.967 -3.233 0.263 1.00 91.62 193 LYS A C 1
ATOM 1569 O O . LYS A 1 193 ? -14.872 -2.702 0.129 1.00 91.62 193 LYS A O 1
ATOM 1574 N N . GLN A 1 194 ? -17.045 -2.554 0.654 1.00 89.38 194 GLN A N 1
ATOM 1575 C CA . GLN A 1 194 ? -17.042 -1.096 0.813 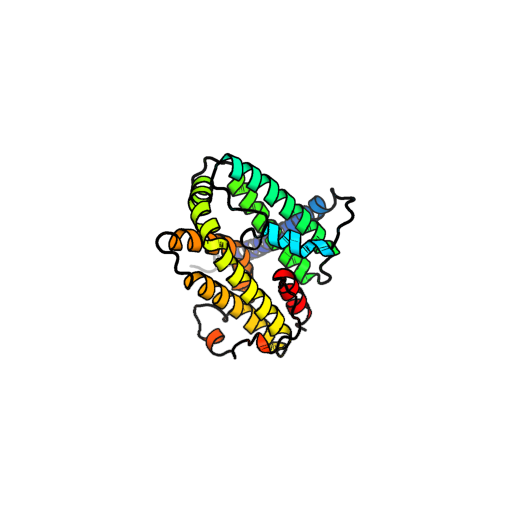1.00 89.38 194 GLN A CA 1
ATOM 1576 C C . GLN A 1 194 ? -16.003 -0.620 1.843 1.00 89.38 194 GLN A C 1
ATOM 1578 O O . GLN A 1 194 ? -15.294 0.356 1.607 1.00 89.38 194 GLN A O 1
ATOM 1583 N N . LYS A 1 195 ? -15.869 -1.324 2.976 1.00 90.19 195 LYS A N 1
ATOM 1584 C CA . LYS A 1 195 ? -14.911 -0.963 4.036 1.00 90.19 195 LYS A CA 1
ATOM 1585 C C . LYS A 1 195 ? -13.459 -1.123 3.578 1.00 90.19 195 LYS A C 1
ATOM 1587 O O . LYS A 1 195 ? -12.613 -0.304 3.931 1.00 90.19 195 LYS A O 1
ATOM 1592 N N . ILE A 1 196 ? -13.179 -2.164 2.793 1.00 87.31 196 ILE A N 1
ATOM 1593 C CA . ILE A 1 196 ? -11.857 -2.401 2.201 1.00 87.31 196 ILE A CA 1
ATOM 1594 C C . ILE A 1 196 ? -11.547 -1.332 1.149 1.00 87.31 196 ILE A C 1
ATOM 1596 O O . ILE A 1 196 ? -10.459 -0.762 1.192 1.00 87.31 196 ILE A O 1
ATOM 1600 N N . THR A 1 197 ? -12.495 -1.018 0.262 1.00 83.62 197 THR A N 1
ATOM 1601 C CA . THR A 1 197 ? -12.323 0.001 -0.784 1.00 83.62 197 THR A CA 1
ATOM 1602 C C . THR A 1 197 ? -12.026 1.374 -0.184 1.00 83.62 197 THR A C 1
ATOM 1604 O O . THR A 1 197 ? -11.003 1.964 -0.514 1.00 83.62 197 THR A O 1
ATOM 1607 N N . VAL A 1 198 ? -12.816 1.835 0.793 1.00 81.31 198 VAL A N 1
ATOM 1608 C CA . VAL A 1 198 ? -12.578 3.127 1.469 1.00 81.31 198 VAL A CA 1
ATOM 1609 C C . VAL A 1 198 ? -11.199 3.174 2.138 1.00 81.31 198 VAL A C 1
ATOM 1611 O O . VAL A 1 198 ? -10.512 4.199 2.116 1.00 81.31 198 VAL A O 1
ATOM 1614 N N . PHE A 1 199 ? -10.759 2.065 2.737 1.00 82.81 199 PHE A N 1
ATOM 1615 C CA . PHE A 1 199 ? -9.421 1.986 3.319 1.00 82.81 199 PHE A CA 1
ATOM 1616 C C . PHE A 1 199 ? -8.325 2.059 2.243 1.00 82.81 199 PHE A C 1
ATOM 1618 O O . PHE A 1 199 ? -7.355 2.803 2.410 1.00 82.81 199 PHE A O 1
ATOM 1625 N N . ALA A 1 200 ? -8.488 1.331 1.136 1.00 80.88 200 ALA A N 1
ATOM 1626 C CA . ALA A 1 200 ? -7.559 1.338 0.011 1.00 80.88 200 ALA A CA 1
ATOM 1627 C C . ALA A 1 200 ? -7.450 2.731 -0.631 1.00 80.88 200 ALA A C 1
ATOM 1629 O O . ALA A 1 200 ? -6.341 3.223 -0.821 1.00 80.88 200 ALA A O 1
ATOM 1630 N N . GLU A 1 201 ? -8.570 3.418 -0.857 1.00 78.56 201 GLU A N 1
ATOM 1631 C CA . GLU A 1 201 ? -8.617 4.803 -1.349 1.00 78.56 201 GLU A CA 1
ATOM 1632 C C . GLU A 1 201 ? -7.960 5.784 -0.363 1.00 78.56 201 GLU A C 1
ATOM 1634 O O . GLU A 1 201 ? -7.221 6.697 -0.747 1.00 78.56 201 GLU A O 1
ATOM 1639 N N . SER A 1 202 ? -8.162 5.589 0.945 1.00 79.00 202 SER A N 1
ATOM 1640 C CA . SER A 1 202 ? -7.490 6.402 1.964 1.00 79.00 202 SER A CA 1
ATOM 1641 C C . SER A 1 202 ? -5.970 6.199 1.961 1.00 79.00 202 SER A C 1
ATOM 1643 O O . SER A 1 202 ? -5.243 7.143 2.290 1.00 79.00 202 SER A O 1
ATOM 1645 N N . ALA A 1 203 ? -5.484 5.000 1.632 1.00 78.88 203 ALA A N 1
ATOM 1646 C CA . ALA A 1 203 ? -4.059 4.722 1.471 1.00 78.88 203 ALA A CA 1
ATOM 1647 C C . ALA A 1 203 ? -3.526 5.307 0.153 1.00 78.88 203 ALA A C 1
ATOM 1649 O O . ALA A 1 203 ? -2.514 6.006 0.160 1.00 78.88 203 ALA A O 1
ATOM 1650 N N . GLN A 1 204 ? -4.242 5.109 -0.955 1.00 72.81 204 GLN A N 1
ATOM 1651 C CA . GLN A 1 204 ? -3.886 5.635 -2.275 1.00 72.81 204 GLN A CA 1
ATOM 1652 C C . GLN A 1 204 ? -3.855 7.155 -2.299 1.00 72.81 204 GLN A C 1
ATOM 1654 O O . GLN A 1 204 ? -2.901 7.729 -2.797 1.00 72.81 204 GLN A O 1
ATOM 1659 N N . SER A 1 205 ? -4.789 7.838 -1.642 1.00 75.62 205 SER A N 1
ATOM 1660 C CA . SER A 1 205 ? -4.791 9.305 -1.569 1.00 75.62 205 SER A CA 1
ATOM 1661 C C . SER A 1 205 ? -3.570 9.913 -0.859 1.00 75.62 205 SER A C 1
ATOM 1663 O O . SER A 1 205 ? -3.424 11.134 -0.864 1.00 75.62 205 SER A O 1
ATOM 1665 N N . ILE A 1 206 ? -2.703 9.111 -0.225 1.00 74.56 206 ILE A N 1
ATOM 1666 C CA . ILE A 1 206 ? -1.368 9.545 0.233 1.00 74.56 206 ILE A CA 1
ATOM 1667 C C . ILE A 1 206 ? -0.403 9.676 -0.958 1.00 74.56 206 ILE A C 1
ATOM 1669 O O . ILE A 1 206 ? 0.447 10.562 -0.958 1.00 74.56 206 ILE A O 1
ATOM 1673 N N . MET A 1 207 ? -0.569 8.816 -1.963 1.00 69.25 207 MET A N 1
ATOM 1674 C CA . MET A 1 207 ? 0.235 8.702 -3.180 1.00 69.25 207 MET A CA 1
ATOM 1675 C C . MET A 1 207 ? -0.368 9.437 -4.389 1.00 69.25 207 MET A C 1
ATOM 1677 O O . MET A 1 207 ? 0.394 9.840 -5.261 1.00 69.25 207 MET A O 1
ATOM 1681 N N . ASN A 1 208 ? -1.690 9.652 -4.450 1.00 67.56 208 ASN A N 1
ATOM 1682 C CA . ASN A 1 208 ? -2.375 10.179 -5.645 1.00 67.56 208 ASN A CA 1
ATOM 1683 C C . ASN A 1 208 ? -1.803 11.513 -6.131 1.00 67.56 208 ASN A C 1
ATOM 1685 O O . ASN A 1 208 ? -1.530 11.663 -7.309 1.00 67.56 208 ASN A O 1
ATOM 1689 N N . GLY A 1 209 ? -1.491 12.453 -5.231 1.00 66.56 209 GLY A N 1
ATOM 1690 C CA . GLY A 1 209 ? -0.899 13.734 -5.645 1.00 66.56 209 GLY A CA 1
ATOM 1691 C C . GLY A 1 209 ? 0.459 13.603 -6.357 1.00 66.56 209 GLY A C 1
ATOM 1692 O O . GLY A 1 209 ? 0.843 14.502 -7.103 1.00 66.56 209 GLY A O 1
ATOM 1693 N N . PHE A 1 210 ? 1.182 12.503 -6.126 1.00 68.69 210 PHE A N 1
ATOM 1694 C CA . PHE A 1 210 ? 2.375 12.140 -6.887 1.00 68.69 210 PHE A CA 1
ATOM 1695 C C . PHE A 1 210 ? 1.988 11.401 -8.171 1.00 68.69 210 PHE A C 1
ATOM 1697 O O . PHE A 1 210 ? 2.367 11.844 -9.246 1.00 68.69 210 PHE A O 1
ATOM 1704 N N . ILE A 1 211 ? 1.185 10.337 -8.068 1.00 72.44 211 ILE A N 1
ATOM 1705 C CA . ILE A 1 211 ? 0.792 9.486 -9.203 1.00 72.44 211 ILE A CA 1
ATOM 1706 C C . ILE A 1 211 ? 0.090 10.295 -10.298 1.00 72.44 211 ILE A C 1
ATOM 1708 O O . ILE A 1 211 ? 0.518 10.233 -11.442 1.00 72.44 211 ILE A O 1
ATOM 1712 N N . ASP A 1 212 ? -0.908 11.109 -9.964 1.00 73.06 212 ASP A N 1
ATOM 1713 C CA . ASP A 1 212 ? -1.694 11.876 -10.940 1.00 73.06 212 ASP A CA 1
ATOM 1714 C C . ASP A 1 212 ? -0.815 12.873 -11.709 1.00 73.06 212 ASP A C 1
ATOM 1716 O O . ASP A 1 212 ? -0.962 13.063 -12.914 1.00 73.06 212 ASP A O 1
ATOM 1720 N N . ARG A 1 213 ? 0.149 13.495 -11.017 1.00 73.56 213 ARG A N 1
ATOM 1721 C CA . ARG A 1 213 ? 1.091 14.438 -11.633 1.00 73.56 213 ARG A CA 1
ATOM 1722 C C . ARG A 1 213 ? 2.143 13.724 -12.478 1.00 73.56 213 ARG A C 1
ATOM 1724 O O . ARG A 1 213 ? 2.558 14.253 -13.503 1.00 73.56 213 ARG A O 1
ATOM 1731 N N . SER A 1 214 ? 2.613 12.576 -12.009 1.00 77.56 214 SER A N 1
ATOM 1732 C CA . SER A 1 214 ? 3.727 11.847 -12.602 1.00 77.56 214 SER A CA 1
ATOM 1733 C C . SER A 1 214 ? 3.288 10.991 -13.785 1.00 77.56 214 SER A C 1
ATOM 1735 O O . SER A 1 214 ? 4.004 10.939 -14.774 1.00 77.56 214 SER A O 1
ATOM 1737 N N . CYS A 1 215 ? 2.119 10.358 -13.718 1.00 82.50 215 CYS A N 1
ATOM 1738 C CA . CYS A 1 215 ? 1.686 9.359 -14.690 1.00 82.50 215 CYS A CA 1
ATOM 1739 C C . CYS A 1 215 ? 0.928 9.919 -15.893 1.00 82.50 215 CYS A C 1
ATOM 1741 O O . CYS A 1 215 ? 0.819 9.222 -16.901 1.00 82.50 215 CYS A O 1
ATOM 1743 N N . GLY A 1 216 ? 0.461 11.171 -15.835 1.00 85.00 216 GLY A N 1
ATOM 1744 C CA . GLY A 1 216 ? -0.157 11.846 -16.976 1.00 85.00 216 GLY A CA 1
ATOM 1745 C C . GLY A 1 216 ? -1.294 11.020 -17.580 1.00 85.00 216 GLY A C 1
ATOM 1746 O O . GLY A 1 216 ? -2.276 10.737 -16.901 1.00 85.00 216 GLY A O 1
ATOM 1747 N N . GLU A 1 217 ? -1.142 10.613 -18.843 1.00 86.75 217 GLU A N 1
ATOM 1748 C CA . GLU A 1 217 ? -2.137 9.824 -19.583 1.00 86.75 217 GLU A CA 1
ATOM 1749 C C . GLU A 1 217 ? -2.217 8.344 -19.162 1.00 86.75 217 GLU A C 1
ATOM 1751 O O . GLU A 1 217 ? -3.187 7.681 -19.509 1.00 86.75 217 GLU A O 1
ATOM 1756 N N . TYR A 1 218 ? -1.247 7.802 -18.417 1.00 87.44 218 TYR A N 1
ATOM 1757 C CA . TYR A 1 218 ? -1.254 6.405 -17.953 1.00 87.44 218 TYR A CA 1
ATOM 1758 C C . TYR A 1 218 ? -2.114 6.245 -16.690 1.00 87.44 218 TYR A C 1
ATOM 1760 O O . TYR A 1 218 ? -1.604 6.038 -15.586 1.00 87.44 218 TYR A O 1
ATOM 1768 N N . ASN A 1 219 ? -3.429 6.385 -16.851 1.00 85.00 219 ASN A N 1
ATOM 1769 C CA . ASN A 1 219 ? -4.420 6.369 -15.776 1.00 85.00 219 ASN A CA 1
ATOM 1770 C C . ASN A 1 219 ? -5.675 5.559 -16.174 1.00 85.00 219 ASN A C 1
ATOM 1772 O O . ASN A 1 219 ? -5.687 4.899 -17.210 1.00 85.00 219 ASN A O 1
ATOM 1776 N N . SER A 1 220 ? -6.706 5.550 -15.323 1.00 83.81 220 SER A N 1
ATOM 1777 C CA . SER A 1 220 ? -7.944 4.784 -15.540 1.00 83.81 220 SER A CA 1
ATOM 1778 C C . SER A 1 220 ? -8.836 5.309 -16.664 1.00 83.81 220 SER A C 1
ATOM 1780 O O . SER A 1 220 ? -9.749 4.599 -17.079 1.00 83.81 220 SER A O 1
ATOM 1782 N N . ASP A 1 221 ? -8.602 6.537 -17.119 1.00 86.00 221 ASP A N 1
ATOM 1783 C CA . ASP A 1 221 ? -9.490 7.273 -18.018 1.00 86.00 221 ASP A CA 1
ATOM 1784 C C . ASP A 1 221 ? -9.060 7.136 -19.488 1.00 86.00 221 ASP A C 1
ATOM 1786 O O . ASP A 1 221 ? -9.750 7.619 -20.385 1.00 86.00 221 ASP A O 1
ATOM 1790 N N . THR A 1 222 ? -7.927 6.475 -19.748 1.00 88.38 222 THR A N 1
ATOM 1791 C CA . THR A 1 222 ? -7.406 6.213 -21.093 1.00 88.38 222 THR A CA 1
ATOM 1792 C C . THR A 1 222 ? -7.134 4.722 -21.302 1.00 88.38 222 THR A C 1
ATOM 1794 O O . THR A 1 222 ? -7.040 3.939 -20.357 1.00 88.38 222 THR A O 1
ATOM 1797 N N . ASP A 1 223 ? -6.952 4.328 -22.560 1.00 89.25 223 ASP A N 1
ATOM 1798 C CA . ASP A 1 223 ? -6.553 2.978 -22.962 1.00 89.25 223 ASP A CA 1
ATOM 1799 C C . ASP A 1 223 ? -5.023 2.791 -23.013 1.00 89.25 223 ASP A C 1
ATOM 1801 O O . ASP A 1 223 ? -4.538 1.714 -23.360 1.00 89.25 223 ASP A O 1
ATOM 1805 N N . ARG A 1 224 ? -4.231 3.808 -22.628 1.00 90.31 224 ARG A N 1
ATOM 1806 C CA . ARG A 1 224 ? -2.757 3.783 -22.713 1.00 90.31 224 ARG A CA 1
ATOM 1807 C C . ARG A 1 224 ? -2.143 2.588 -21.998 1.00 90.31 224 ARG A C 1
ATOM 1809 O O . ARG A 1 224 ? -1.169 2.017 -22.476 1.00 90.31 224 ARG A O 1
ATOM 1816 N N . CYS A 1 225 ? -2.706 2.207 -20.856 1.00 89.62 225 CYS A N 1
ATOM 1817 C CA . CYS A 1 225 ? -2.224 1.061 -20.093 1.00 89.62 225 CYS A CA 1
ATOM 1818 C C . CYS A 1 225 ? -2.589 -0.289 -20.711 1.00 89.62 225 CYS A C 1
ATOM 1820 O O . CYS A 1 225 ? -1.875 -1.261 -20.476 1.00 89.62 225 CYS A O 1
ATOM 1822 N N . ASP A 1 226 ? -3.667 -0.355 -21.491 1.00 89.00 226 ASP A N 1
ATOM 1823 C CA . ASP A 1 226 ? -4.089 -1.579 -22.171 1.00 89.00 226 ASP A CA 1
ATOM 1824 C C . ASP A 1 226 ? -3.292 -1.798 -23.477 1.00 89.00 226 ASP A C 1
ATOM 1826 O O . ASP A 1 226 ? -3.212 -2.921 -23.969 1.00 89.00 226 ASP A O 1
ATOM 1830 N N . GLN A 1 227 ? -2.638 -0.748 -23.994 1.00 91.25 227 GLN A N 1
ATOM 1831 C CA . GLN A 1 227 ? -1.717 -0.800 -25.140 1.00 91.25 227 GLN A CA 1
ATOM 1832 C C . GLN A 1 227 ? -0.300 -1.286 -24.777 1.00 91.25 227 GLN A C 1
ATOM 1834 O O . GLN A 1 227 ? 0.511 -1.529 -25.670 1.00 91.25 227 GLN A O 1
ATOM 1839 N N . LEU A 1 228 ? 0.031 -1.399 -23.486 1.00 89.00 228 LEU A N 1
ATOM 1840 C CA . LEU A 1 228 ? 1.340 -1.876 -23.039 1.00 89.00 228 LEU A CA 1
ATOM 1841 C C . LEU A 1 228 ? 1.372 -3.404 -22.937 1.00 89.00 228 LEU A C 1
ATOM 1843 O O . LEU A 1 228 ? 0.469 -4.021 -22.372 1.00 89.00 228 LEU A O 1
ATOM 1847 N N . ASP A 1 229 ? 2.477 -4.009 -23.377 1.00 89.19 229 ASP A N 1
ATOM 1848 C CA . ASP A 1 229 ? 2.671 -5.453 -23.247 1.00 89.19 229 ASP A CA 1
ATOM 1849 C C . ASP A 1 229 ? 2.652 -5.905 -21.775 1.00 89.19 229 ASP A C 1
ATOM 1851 O O . ASP A 1 229 ? 3.300 -5.293 -20.913 1.00 89.19 229 ASP A O 1
ATOM 1855 N N . PRO A 1 230 ? 1.988 -7.025 -21.446 1.00 85.56 230 PRO A N 1
ATOM 1856 C CA . PRO A 1 230 ? 1.867 -7.478 -20.068 1.00 85.56 230 PRO A CA 1
ATOM 1857 C C . PRO A 1 230 ? 3.234 -7.775 -19.434 1.00 85.56 230 PRO A C 1
ATOM 1859 O O . PRO A 1 230 ? 4.140 -8.328 -20.063 1.00 85.56 230 PRO A O 1
ATOM 1862 N N . ILE A 1 231 ? 3.376 -7.428 -18.150 1.00 85.44 231 ILE A N 1
ATOM 1863 C CA . ILE A 1 231 ? 4.547 -7.783 -17.341 1.00 85.44 231 ILE A CA 1
ATOM 1864 C C . ILE A 1 231 ? 4.419 -9.235 -16.875 1.00 85.44 231 ILE A C 1
ATOM 1866 O O . ILE A 1 231 ? 3.578 -9.555 -16.029 1.00 85.44 231 ILE A O 1
ATOM 1870 N N . ASN A 1 232 ? 5.291 -10.102 -17.389 1.00 78.44 232 ASN A N 1
ATOM 1871 C CA . ASN A 1 232 ? 5.394 -11.492 -16.962 1.00 78.44 232 ASN A CA 1
ATOM 1872 C C . ASN A 1 232 ? 6.425 -11.627 -15.837 1.00 78.44 232 ASN A C 1
ATOM 1874 O O . ASN A 1 232 ? 7.613 -11.383 -16.018 1.00 78.44 232 ASN A O 1
ATOM 1878 N N . ILE A 1 233 ? 5.970 -12.061 -14.659 1.00 74.19 233 ILE A N 1
ATOM 1879 C CA . ILE A 1 233 ? 6.845 -12.289 -13.494 1.00 74.19 233 ILE A CA 1
ATOM 1880 C C . ILE A 1 233 ? 7.785 -13.491 -13.733 1.00 74.19 233 ILE A C 1
ATOM 1882 O O . ILE A 1 233 ? 8.841 -13.575 -13.112 1.00 74.19 233 ILE A O 1
ATOM 1886 N N . GLY A 1 234 ? 7.424 -14.409 -14.640 1.00 64.38 234 GLY A N 1
ATOM 1887 C CA . GLY A 1 234 ? 8.178 -15.637 -14.929 1.00 64.38 234 GLY A CA 1
ATOM 1888 C C . GLY A 1 234 ? 9.607 -15.411 -15.435 1.00 64.38 234 GLY A C 1
ATOM 1889 O O . GLY A 1 234 ? 10.466 -16.258 -15.199 1.00 64.38 234 GLY A O 1
ATOM 1890 N N . ASP A 1 235 ? 9.873 -14.253 -16.040 1.00 55.09 235 ASP A N 1
ATOM 1891 C CA . ASP A 1 235 ? 11.181 -13.907 -16.607 1.00 55.09 235 ASP A CA 1
ATOM 1892 C C . ASP A 1 235 ? 12.116 -13.232 -15.582 1.00 55.09 235 ASP A C 1
ATOM 1894 O O . ASP A 1 235 ? 13.315 -13.059 -15.821 1.00 55.09 235 ASP A O 1
ATOM 1898 N N . TRP A 1 236 ? 11.595 -12.867 -14.405 1.00 60.81 236 TRP A N 1
ATOM 1899 C CA . TRP A 1 236 ? 12.353 -12.170 -13.370 1.00 60.81 236 TRP A CA 1
ATOM 1900 C C . TRP A 1 236 ? 13.131 -13.157 -12.485 1.00 60.81 236 TRP A C 1
ATOM 1902 O O . TRP A 1 236 ? 12.573 -13.902 -11.679 1.00 60.81 236 TRP A O 1
ATOM 1912 N N . LYS A 1 237 ? 14.464 -13.157 -12.634 1.00 54.47 237 LYS A N 1
ATOM 1913 C CA . LYS A 1 237 ? 15.390 -14.110 -11.987 1.00 54.47 237 LYS A CA 1
ATOM 1914 C C . LYS A 1 237 ? 15.561 -13.927 -10.474 1.00 54.47 237 LYS A C 1
ATOM 1916 O O . LYS A 1 237 ? 16.104 -14.824 -9.827 1.00 54.47 237 LYS A O 1
ATOM 1921 N N . ASN A 1 238 ? 15.118 -12.812 -9.890 1.00 53.62 238 ASN A N 1
ATOM 1922 C CA . ASN A 1 238 ? 15.358 -12.528 -8.476 1.00 53.62 238 ASN A CA 1
ATOM 1923 C C . ASN A 1 238 ? 14.213 -13.059 -7.599 1.00 53.62 238 ASN A C 1
ATOM 1925 O O . ASN A 1 238 ? 13.312 -12.337 -7.184 1.00 53.62 238 ASN A O 1
ATOM 1929 N N . LYS A 1 239 ? 14.256 -14.365 -7.312 1.00 49.00 239 LYS A N 1
ATOM 1930 C CA . LYS A 1 239 ? 13.352 -15.063 -6.382 1.00 49.00 239 LYS A CA 1
ATOM 1931 C C . LYS A 1 239 ? 13.646 -14.687 -4.921 1.00 49.00 239 LYS A C 1
ATOM 1933 O O . LYS A 1 239 ? 13.909 -15.569 -4.102 1.00 49.00 239 LYS A O 1
ATOM 1938 N N . SER A 1 240 ? 13.620 -13.402 -4.558 1.00 50.59 240 SER A N 1
ATOM 1939 C CA . SER A 1 240 ? 13.511 -13.077 -3.133 1.00 50.59 240 SER A CA 1
ATOM 1940 C C . SER A 1 240 ? 12.225 -13.721 -2.616 1.00 50.59 240 SER A C 1
ATOM 1942 O O . SER A 1 240 ? 11.153 -13.533 -3.189 1.00 50.59 240 SER A O 1
ATOM 1944 N N . THR A 1 241 ? 12.318 -14.487 -1.530 1.00 49.94 241 THR A N 1
ATOM 1945 C CA . THR A 1 241 ? 11.164 -15.157 -0.909 1.00 49.94 241 THR A CA 1
ATOM 1946 C C . THR A 1 241 ? 10.125 -14.168 -0.375 1.00 49.94 241 THR A C 1
ATOM 1948 O O . THR A 1 241 ? 8.999 -14.570 -0.083 1.00 49.94 241 THR A O 1
ATOM 1951 N N . LYS A 1 242 ? 10.476 -12.875 -0.282 1.00 59.91 242 LYS A N 1
ATOM 1952 C CA . LYS A 1 242 ? 9.555 -11.759 -0.040 1.00 59.91 242 LYS A CA 1
ATOM 1953 C C . LYS A 1 242 ? 9.951 -10.554 -0.904 1.00 59.91 242 LYS A C 1
ATOM 1955 O O . LYS A 1 242 ? 11.016 -9.977 -0.661 1.00 59.91 242 LYS A O 1
ATOM 1960 N N . PRO A 1 243 ? 9.148 -10.160 -1.903 1.00 67.31 243 PRO A N 1
ATOM 1961 C CA . PRO A 1 243 ? 9.443 -8.970 -2.688 1.00 67.31 243 PRO A CA 1
ATOM 1962 C C . PRO A 1 243 ? 9.295 -7.711 -1.827 1.00 67.31 243 PRO A C 1
ATOM 1964 O O . PRO A 1 243 ? 8.310 -7.547 -1.110 1.00 67.31 243 PRO A O 1
ATOM 1967 N N . SER A 1 244 ? 10.276 -6.811 -1.892 1.00 75.75 244 SER A N 1
ATOM 1968 C CA . SER A 1 244 ? 10.198 -5.516 -1.211 1.00 75.75 244 SER A CA 1
ATOM 1969 C C . SER A 1 244 ? 9.646 -4.478 -2.176 1.00 75.75 244 SER A C 1
ATOM 1971 O O . SER A 1 244 ? 10.333 -4.060 -3.105 1.00 75.75 244 SER A O 1
ATOM 1973 N N . PHE A 1 245 ? 8.402 -4.046 -1.950 1.00 79.94 245 PHE A N 1
ATOM 1974 C CA . PHE A 1 245 ? 7.757 -3.023 -2.780 1.00 79.94 245 PHE A CA 1
ATOM 1975 C C . PHE A 1 245 ? 8.613 -1.755 -2.873 1.00 79.94 245 PHE A C 1
ATOM 1977 O O . PHE A 1 245 ? 8.909 -1.275 -3.962 1.00 79.94 245 PHE A O 1
ATOM 1984 N N . ILE A 1 246 ? 9.053 -1.231 -1.727 1.00 77.75 246 ILE A N 1
ATOM 1985 C CA . ILE A 1 246 ? 9.792 0.031 -1.667 1.00 77.75 246 ILE A CA 1
ATOM 1986 C C . ILE A 1 246 ? 11.188 -0.080 -2.288 1.00 77.75 246 ILE A C 1
ATOM 1988 O O . ILE A 1 246 ? 11.617 0.859 -2.955 1.00 77.75 246 ILE A O 1
ATOM 1992 N N . ARG A 1 247 ? 11.880 -1.216 -2.120 1.00 78.94 247 ARG A N 1
ATOM 1993 C CA . ARG A 1 247 ? 13.194 -1.429 -2.737 1.00 78.94 247 ARG A CA 1
ATOM 1994 C C . ARG A 1 247 ? 13.063 -1.584 -4.249 1.00 78.94 247 ARG A C 1
ATOM 1996 O O . ARG A 1 247 ? 13.774 -0.898 -4.967 1.00 78.94 247 ARG A O 1
ATOM 2003 N N . ASN A 1 248 ? 12.096 -2.373 -4.720 1.00 81.56 248 ASN A N 1
ATOM 2004 C CA . ASN A 1 248 ? 11.861 -2.554 -6.153 1.00 81.56 248 ASN A CA 1
ATOM 2005 C C . ASN A 1 248 ? 11.495 -1.228 -6.838 1.00 81.56 248 ASN A C 1
ATOM 2007 O O . ASN A 1 248 ? 11.986 -0.961 -7.930 1.00 81.56 248 ASN A O 1
ATOM 2011 N N . VAL A 1 249 ? 10.680 -0.379 -6.195 1.00 80.44 249 VAL A N 1
ATOM 2012 C CA . VAL A 1 249 ? 10.388 0.979 -6.691 1.00 80.44 249 VAL A CA 1
ATOM 2013 C C . VAL A 1 249 ? 11.651 1.838 -6.719 1.00 80.44 249 VAL A C 1
ATOM 2015 O O . VAL A 1 249 ? 11.886 2.527 -7.708 1.00 80.44 249 VAL A O 1
ATOM 2018 N N . ALA A 1 250 ? 12.460 1.806 -5.656 1.00 77.75 250 ALA A N 1
ATOM 2019 C CA . ALA A 1 250 ? 13.671 2.614 -5.578 1.00 77.75 250 ALA A CA 1
ATOM 2020 C C . ALA A 1 250 ? 14.694 2.223 -6.650 1.00 77.75 250 ALA A C 1
ATOM 2022 O O . ALA A 1 250 ? 15.157 3.081 -7.391 1.00 77.75 250 ALA A O 1
ATOM 2023 N N . GLU A 1 251 ? 14.980 0.929 -6.775 1.00 78.38 251 GLU A N 1
ATOM 2024 C CA . GLU A 1 251 ? 15.860 0.380 -7.808 1.00 78.38 251 GLU A CA 1
ATOM 2025 C C . GLU A 1 251 ? 15.338 0.684 -9.213 1.00 78.38 251 GLU A C 1
ATOM 2027 O O . GLU A 1 251 ? 16.114 1.055 -10.091 1.00 78.38 251 GLU A O 1
ATOM 2032 N N . LEU A 1 252 ? 14.021 0.577 -9.430 1.00 79.75 252 LEU A N 1
ATOM 2033 C CA . LEU A 1 252 ? 13.428 0.905 -10.719 1.00 79.75 252 LEU A CA 1
ATOM 2034 C C . LEU A 1 252 ? 13.650 2.375 -11.072 1.00 79.75 252 LEU A C 1
ATOM 2036 O O . LEU A 1 252 ? 14.110 2.651 -12.176 1.00 79.75 252 LEU A O 1
ATOM 2040 N N . ILE A 1 253 ? 13.361 3.295 -10.148 1.00 78.25 253 ILE A N 1
ATOM 2041 C CA . ILE A 1 253 ? 13.540 4.734 -10.373 1.00 78.25 253 ILE A CA 1
ATOM 2042 C C . ILE A 1 253 ? 15.012 5.072 -10.611 1.00 78.25 253 ILE A C 1
ATOM 2044 O O . ILE A 1 253 ? 15.305 5.802 -11.550 1.00 78.25 253 ILE A O 1
ATOM 2048 N N . SER A 1 254 ? 15.938 4.479 -9.855 1.00 77.38 254 SER A N 1
ATOM 2049 C CA . SER A 1 254 ? 17.378 4.649 -10.087 1.00 77.38 254 SER A CA 1
ATOM 2050 C C . SER A 1 254 ? 17.869 4.059 -11.412 1.00 77.38 254 SER A C 1
ATOM 2052 O O . SER A 1 254 ? 18.937 4.434 -11.881 1.00 77.38 254 SER A O 1
ATOM 2054 N N . SER A 1 255 ? 17.123 3.126 -12.010 1.00 78.31 255 SER A N 1
ATOM 2055 C CA . SER A 1 255 ? 17.468 2.515 -13.300 1.00 78.31 255 SER A CA 1
ATOM 2056 C C . SER A 1 255 ? 16.924 3.273 -14.516 1.00 78.31 255 SER A C 1
ATOM 2058 O O . SER A 1 255 ? 17.165 2.844 -15.646 1.00 78.31 255 SER A O 1
ATOM 2060 N N . ILE A 1 256 ? 16.112 4.311 -14.302 1.00 77.75 256 ILE A N 1
ATOM 2061 C CA . ILE A 1 256 ? 15.600 5.174 -15.366 1.00 77.75 256 ILE A CA 1
ATOM 2062 C C . ILE A 1 256 ? 16.627 6.295 -15.550 1.00 77.75 256 ILE A C 1
ATOM 2064 O O . ILE A 1 256 ? 16.809 7.110 -14.650 1.00 77.75 256 ILE A O 1
ATOM 2068 N N . GLU A 1 257 ? 17.314 6.274 -16.693 1.00 59.50 257 GLU A N 1
ATOM 2069 C CA . GLU A 1 257 ? 18.267 7.310 -17.125 1.00 59.50 257 GLU A CA 1
ATOM 2070 C C . GLU A 1 257 ? 17.570 8.609 -17.545 1.00 59.50 257 GLU A C 1
ATOM 2072 O O . GLU A 1 257 ? 16.506 8.524 -18.208 1.00 59.50 257 GLU A O 1
#

Sequence (257 aa):
MFQSMFLTKKSKFFFFINFQIIINLIINNIVVIAVNQQINSNSNNNIRCDRFDDMFNDFTMVSSNRRQFPTTSDEFIKYCKKNIDLANQLSQSIKKCLDDNSMRNIASLVLYSYRSRTKSLCKNRNSKRAREYINAAPCLNQYKQRLSKCIDITANKIGAIQSRPNNLKFPHLCCENLQFQRCIDKISAGDCKQKITVFAESAQSIMNGFIDRSCGEYNSDTDRCDQLDPINIGDWKNKSTKPSFIRNVAELISSIE

pLDDT: mean 76.92, std 18.17, range [32.47, 96.0]

Organism: Dermatophagoides pteronyssinus (NCBI:txid6956)

Secondary structure (DSSP, 8-state):
--SSSSHHHHHHHHHHHHHHHHHHHHHHHHHHHHHHHHHHTS------GGGHHHHHHHHHSTT-SS-----SHHHHHHHHHHHHHHHHHHHHHHHHH---HHHHHHHHHHHHHHHHHHHHHHT-TTSHHHHHHHHHHHHHHHTHHHHHHHHHHHHHHHHHHTTS-HHHHHHHHHHHHHHHHHHHHT---GGGHHHHHHHHHHHHHHHHHHHHHHHTTSSTTSSTTTTSPP--GGG-----SS--HHHHHHHHHHT--